Protein AF-0000000080183153 (afdb_homodimer)

Radius of gyration: 17.2 Å; Cα contacts (8 Å, |Δi|>4): 509; chains: 2; bounding box: 41×46×38 Å

Nearest PDB structures (foldseek):
  1zvp-assembly1_A  TM=8.721E-01  e=2.279E-10  Vibrio cholerae
  1zvp-assembly2_B  TM=8.625E-01  e=3.615E-10  Vibrio cholerae
  1zvp-assembly1_D  TM=8.410E-01  e=3.221E-10  Vibrio cholerae
  1zvp-assembly2_C  TM=8.467E-01  e=1.214E-09  Vibrio cholerae
  1zhv-assembly1_A  TM=7.997E-01  e=2.483E-04  Agrobacterium fabrum str. C58

Secondary structure (DSSP, 8-state):
--HHHHHHHHHT---EE-SS-EEEEE--S----SEEEE-SS-EEEEEEHHHHHHHT---S-EEEEEEE---S----TTHHHHHHHHHHTTT---EEEE-SS-EEEEEEGGGHHHHHHHHTT---/--HHHHHHHHHT---EE-SS-EEEEE--S----SEEEE-SS-EEEEEEHHHHHHHT---S-EEEEEEE---S----TTHHHHHHHHHHTTT---EEEE-SS-EEEEEEGGGHHHHHHHHTT---

pLDDT: mean 84.93, std 15.45, range [37.25, 98.38]

Solvent-accessible surface area (backbone atoms only — not comparable to full-atom values): 13436 Å² total; per-residue (Å²): 133,53,71,68,56,45,36,59,63,27,58,36,25,65,70,42,70,53,95,59,53,28,27,56,30,74,52,87,69,90,61,85,49,49,28,37,34,58,52,95,89,48,33,25,33,33,21,46,42,69,56,32,60,75,70,68,53,72,67,86,55,57,20,24,43,30,42,29,40,71,74,52,91,58,73,69,74,46,49,65,21,46,52,36,42,51,34,38,77,69,72,41,65,72,40,43,39,54,48,84,83,36,41,32,35,36,28,48,45,92,44,42,67,60,50,47,36,40,46,57,46,54,64,121,131,53,70,68,56,44,37,61,63,28,58,37,25,66,69,41,72,53,94,58,53,27,28,57,29,77,50,87,68,91,62,85,50,49,27,36,35,57,51,96,89,48,33,23,32,34,22,44,43,69,57,34,60,74,70,68,51,73,67,86,58,58,20,25,44,30,41,30,42,72,74,52,89,57,76,67,73,46,49,64,20,45,52,35,44,53,35,38,78,69,72,42,64,71,40,43,40,56,48,82,82,36,41,32,36,37,28,47,45,93,44,41,67,59,50,47,37,40,46,57,46,54,64,122

Foldseek 3Di:
DDLVVLLVLLQQFPKDWDPAKKFKFFDPDDFDAPDWDDDPVTIIGIHTPVRCVVVVTDGDAIWIKIWTARRDPPDPPCSVVSLCVLCVVVPWDWDWDDDPGTIIIITGPVCVVVSCCSSNSNPD/DDPVVLLVLLQQFPKDWDPFKKFKFFDPDDFDAPDWDDDPVTIIGIHTPVRCVVVVTDGDAIWIKIWTARRDPPDPPCSVVSLCVLCVVVPWDWDWDDDPGTIIIITGPVCVVVSCCSSNSNPD

Sequence (248 aa):
MSERDLGRLLAGLAPVVRPVPYVVVETDLDVPAAAVIVEDEATTRIVEQTVADAKGLPYGFVAAWITCTIESDLEAVGMTAAISRALADLDISCNVLAGSRHDHLLVPWHRRDDAVAALSGLAHMSERDLGRLLAGLAPVVRPVPYVVVETDLDVPAAAVIVEDEATTRIVEQTVADAKGLPYGFVAAWITCTIESDLEAVGMTAAISRALADLDISCNVLAGSRHDHLLVPWHRRDDAVAALSGLAH

Organism: NCBI:txid722731

Structure (mmCIF, N/CA/C/O backbone):
data_AF-0000000080183153-model_v1
#
loop_
_entity.id
_entity.type
_entity.pdbx_description
1 polymer Transporter
#
loop_
_atom_site.group_PDB
_atom_site.id
_atom_site.type_symbol
_atom_site.label_atom_id
_atom_site.label_alt_id
_atom_site.label_comp_id
_atom_site.label_asym_id
_atom_site.label_entity_id
_atom_site.label_seq_id
_atom_site.pdbx_PDB_ins_code
_atom_site.Cartn_x
_atom_site.Cartn_y
_atom_site.Cartn_z
_atom_site.occupancy
_atom_site.B_iso_or_equiv
_atom_site.auth_seq_id
_atom_site.auth_comp_id
_atom_site.auth_asym_id
_atom_site.auth_atom_id
_atom_site.pdbx_PDB_model_num
ATOM 1 N N . MET A 1 1 ? -3.174 18.547 13.188 1 48.62 1 MET A N 1
ATOM 2 C CA . MET A 1 1 ? -2.58 17.516 14.047 1 48.62 1 MET A CA 1
ATOM 3 C C . MET A 1 1 ? -1.193 17.953 14.516 1 48.62 1 MET A C 1
ATOM 5 O O . MET A 1 1 ? -0.383 18.422 13.727 1 48.62 1 MET A O 1
ATOM 9 N N . SER A 1 2 ? -1.068 18.031 15.773 1 53.88 2 SER A N 1
ATOM 10 C CA . SER A 1 2 ? 0.194 18.469 16.359 1 53.88 2 SER A CA 1
ATOM 11 C C . SER A 1 2 ? 1.277 17.406 16.188 1 53.88 2 SER A C 1
ATOM 13 O O . SER A 1 2 ? 0.974 16.234 15.984 1 53.88 2 SER A O 1
ATOM 15 N N . GLU A 1 3 ? 2.482 17.797 16.125 1 56.09 3 GLU A N 1
ATOM 16 C CA . GLU A 1 3 ? 3.637 16.906 16.094 1 56.09 3 GLU A CA 1
ATOM 17 C C . GLU A 1 3 ? 3.547 15.844 17.188 1 56.09 3 GLU A C 1
ATOM 19 O O . GLU A 1 3 ? 3.949 14.695 16.969 1 56.09 3 GLU A O 1
ATOM 24 N N . ARG A 1 4 ? 3.143 16.312 18.328 1 57.59 4 ARG A N 1
ATOM 25 C CA . ARG A 1 4 ? 3.014 15.406 19.469 1 57.59 4 ARG A CA 1
ATOM 26 C C . ARG A 1 4 ? 1.996 14.305 19.172 1 57.59 4 ARG A C 1
ATOM 28 O O . ARG A 1 4 ? 2.191 13.156 19.562 1 57.59 4 ARG A O 1
ATOM 35 N N . ASP A 1 5 ? 0.911 14.727 18.438 1 64.06 5 ASP A N 1
ATOM 36 C CA . ASP A 1 5 ? -0.126 13.758 18.109 1 64.06 5 ASP A CA 1
ATOM 37 C C . ASP A 1 5 ? 0.397 12.711 17.125 1 64.06 5 ASP A C 1
ATOM 39 O O . ASP A 1 5 ? 0.109 11.516 17.266 1 64.06 5 ASP A O 1
ATOM 43 N N . LEU A 1 6 ? 1.264 13.141 16.297 1 63.78 6 LEU A N 1
ATOM 44 C CA . LEU A 1 6 ? 1.886 12.227 15.344 1 63.78 6 LEU A CA 1
ATOM 45 C C . LEU A 1 6 ? 2.791 11.234 16.062 1 63.78 6 LEU A C 1
ATOM 47 O O . LEU A 1 6 ? 2.768 10.039 15.758 1 63.78 6 LEU A O 1
ATOM 51 N N . GLY A 1 7 ? 3.535 11.766 17.016 1 63.81 7 GLY A N 1
ATOM 52 C CA . GLY A 1 7 ? 4.441 10.922 17.766 1 63.81 7 GLY A CA 1
ATOM 53 C C . GLY A 1 7 ? 3.734 9.797 18.5 1 63.81 7 GLY A C 1
ATOM 54 O O . GLY A 1 7 ? 4.211 8.664 18.516 1 63.81 7 GLY A O 1
ATOM 55 N N . ARG A 1 8 ? 2.654 10.164 19.047 1 67.19 8 ARG A N 1
ATOM 56 C CA . ARG A 1 8 ? 1.896 9.164 19.781 1 67.19 8 ARG A CA 1
ATOM 57 C C . ARG A 1 8 ? 1.375 8.07 18.859 1 67.19 8 ARG A C 1
ATOM 59 O O . ARG A 1 8 ? 1.402 6.891 19.203 1 67.19 8 ARG A O 1
ATOM 66 N N . LEU A 1 9 ? 0.952 8.469 17.656 1 67.62 9 LEU A N 1
ATOM 67 C CA . LEU A 1 9 ? 0.431 7.512 16.672 1 67.62 9 LEU A CA 1
ATOM 68 C C . LEU A 1 9 ? 1.537 6.586 16.188 1 67.62 9 LEU A C 1
ATOM 70 O O . LEU A 1 9 ? 1.327 5.379 16.047 1 67.62 9 LEU A O 1
ATOM 74 N N . LEU A 1 10 ? 2.713 7.145 16.219 1 72.94 10 LEU A N 1
ATOM 75 C CA . LEU A 1 10 ? 3.824 6.398 15.633 1 72.94 10 LEU A CA 1
ATOM 76 C C . LEU A 1 10 ? 4.43 5.441 16.656 1 72.94 10 LEU A C 1
ATOM 78 O O . LEU A 1 10 ? 5.02 4.426 16.281 1 72.94 10 LEU A O 1
ATOM 82 N N . ALA A 1 11 ? 4.348 5.828 17.906 1 69.06 11 ALA A N 1
ATOM 83 C CA . ALA A 1 11 ? 4.961 5.027 18.969 1 69.06 11 ALA A CA 1
ATOM 84 C C . ALA A 1 11 ? 4.406 3.605 18.969 1 69.06 11 ALA A C 1
AT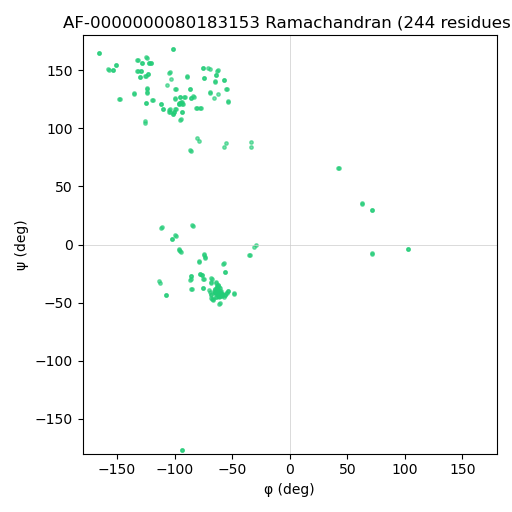OM 86 O O . ALA A 1 11 ? 5.07 2.676 19.438 1 69.06 11 ALA A O 1
ATOM 87 N N . GLY A 1 12 ? 3.373 3.414 18.359 1 72.19 12 GLY A N 1
ATOM 88 C CA . GLY A 1 12 ? 2.764 2.094 18.359 1 72.19 12 GLY A CA 1
ATOM 89 C C . GLY A 1 12 ? 3.08 1.282 17.125 1 72.19 12 GLY A C 1
ATOM 90 O O . GLY A 1 12 ? 2.701 0.113 17.031 1 72.19 12 GLY A O 1
ATOM 91 N N . LEU A 1 13 ? 3.941 1.74 16.281 1 78.38 13 LEU A N 1
ATOM 92 C CA . LEU A 1 13 ? 4.117 1.089 14.984 1 78.38 13 LEU A CA 1
ATOM 93 C C . LEU A 1 13 ? 5.105 -0.068 15.086 1 78.38 13 LEU A C 1
ATOM 95 O O . LEU A 1 13 ? 5.031 -1.023 14.312 1 78.38 13 LEU A O 1
ATOM 99 N N . ALA A 1 14 ? 6.059 -0.051 16.016 1 83.38 14 ALA A N 1
ATOM 100 C CA . ALA A 1 14 ? 7.066 -1.098 16.172 1 83.38 14 ALA A CA 1
ATOM 101 C C . ALA A 1 14 ? 7.609 -1.546 14.82 1 83.38 14 ALA A C 1
ATOM 103 O O . ALA A 1 14 ? 7.496 -2.719 14.461 1 83.38 14 ALA A O 1
ATOM 104 N N . PRO A 1 15 ? 8.297 -0.674 14.117 1 91.12 15 PRO A N 1
ATOM 105 C CA . PRO A 1 15 ? 8.766 -1.029 12.773 1 91.12 15 PRO A CA 1
ATOM 106 C C . PRO A 1 15 ? 9.859 -2.092 12.797 1 91.12 15 PRO A C 1
ATOM 108 O O . PRO A 1 15 ? 10.789 -2.008 13.602 1 91.12 15 PRO A O 1
ATOM 111 N N . VAL A 1 16 ? 9.695 -3.113 11.977 1 92.56 16 VAL A N 1
ATOM 112 C CA . VAL A 1 16 ? 10.672 -4.18 11.805 1 92.56 16 VAL A CA 1
ATOM 113 C C . VAL A 1 16 ? 11.133 -4.223 10.352 1 92.56 16 VAL A C 1
ATOM 115 O O . VAL A 1 16 ? 10.32 -4.348 9.438 1 92.56 16 VAL A O 1
ATOM 118 N N . VAL A 1 17 ? 12.445 -4.129 10.188 1 95.88 17 VAL A N 1
ATOM 119 C CA . VAL A 1 17 ? 13.008 -4.164 8.844 1 95.88 17 VAL A CA 1
ATOM 120 C C . VAL A 1 17 ? 13.367 -5.602 8.477 1 95.88 17 VAL A C 1
ATOM 122 O O . VAL A 1 17 ? 14.055 -6.293 9.227 1 95.88 17 VAL A O 1
ATOM 125 N N . ARG A 1 18 ? 12.859 -6.055 7.316 1 96.38 18 ARG A N 1
ATOM 126 C CA . ARG A 1 18 ? 13.312 -7.348 6.812 1 96.38 18 ARG A CA 1
ATOM 127 C C . ARG A 1 18 ? 14.805 -7.324 6.508 1 96.38 18 ARG A C 1
ATOM 129 O O . ARG A 1 18 ? 15.344 -6.309 6.062 1 96.38 18 ARG A O 1
ATOM 136 N N . PRO A 1 19 ? 15.445 -8.438 6.652 1 96.25 19 PRO A N 1
ATOM 137 C CA . PRO A 1 19 ? 16.906 -8.461 6.684 1 96.25 19 PRO A CA 1
ATOM 138 C C . PRO A 1 19 ? 17.531 -8.359 5.289 1 96.25 19 PRO A C 1
ATOM 140 O O . PRO A 1 19 ? 18.75 -8.156 5.164 1 96.25 19 PRO A O 1
ATOM 143 N N . VAL A 1 20 ? 16.781 -8.547 4.219 1 97.44 20 VAL A N 1
ATOM 144 C CA . VAL A 1 20 ? 17.359 -8.5 2.881 1 97.44 20 VAL A CA 1
ATOM 145 C C . VAL A 1 20 ? 16.656 -7.434 2.049 1 97.44 20 VAL A C 1
ATOM 147 O O . VAL A 1 20 ? 15.5 -7.082 2.324 1 97.44 20 VAL A O 1
ATOM 150 N N . PRO A 1 21 ? 17.359 -6.922 1.004 1 98.31 21 PRO A N 1
ATOM 151 C CA . PRO A 1 21 ? 16.734 -5.93 0.124 1 98.31 21 PRO A CA 1
ATOM 152 C C . PRO A 1 21 ? 15.719 -6.547 -0.835 1 98.31 21 PRO A C 1
ATOM 154 O O . PRO A 1 21 ? 15.859 -7.711 -1.216 1 98.31 21 PRO A O 1
ATOM 157 N N . TYR A 1 22 ? 14.75 -5.754 -1.207 1 98.31 22 TYR A N 1
ATOM 158 C CA . TYR A 1 22 ? 13.719 -6.102 -2.178 1 98.31 22 TYR A CA 1
ATOM 159 C C . TYR A 1 22 ? 13.742 -5.145 -3.365 1 98.31 22 TYR A C 1
ATOM 161 O O . TYR A 1 22 ? 14.273 -4.039 -3.268 1 98.31 22 TYR A O 1
ATOM 169 N N . VAL A 1 23 ? 13.234 -5.594 -4.484 1 97.88 23 VAL A N 1
ATOM 170 C CA . VAL A 1 23 ? 13.141 -4.75 -5.672 1 97.88 23 VAL A CA 1
ATOM 171 C C . VAL A 1 23 ? 11.742 -4.871 -6.273 1 97.88 23 VAL A C 1
ATOM 173 O O . VAL A 1 23 ? 11.07 -5.891 -6.102 1 97.88 23 VAL A O 1
ATOM 176 N N . VAL A 1 24 ? 11.344 -3.723 -6.898 1 96.62 24 VAL A N 1
ATOM 177 C CA . VAL A 1 24 ? 10.062 -3.686 -7.605 1 96.62 24 VAL A CA 1
ATOM 178 C C . VAL A 1 24 ? 10.289 -3.961 -9.094 1 96.62 24 VAL A C 1
ATOM 180 O O . VAL A 1 24 ? 11.023 -3.232 -9.758 1 96.62 24 VAL A O 1
ATOM 183 N N . VAL A 1 25 ? 9.648 -5.004 -9.586 1 96.69 25 VAL A N 1
ATOM 184 C CA . VAL A 1 25 ? 9.836 -5.379 -10.984 1 96.69 25 VAL A CA 1
ATOM 185 C C . VAL A 1 25 ? 8.477 -5.539 -11.664 1 96.69 25 VAL A C 1
ATOM 187 O O . VAL A 1 25 ? 7.473 -5.816 -11 1 96.69 25 VAL A O 1
ATOM 190 N N . GLU A 1 26 ? 8.492 -5.25 -12.922 1 95.81 26 GLU A N 1
ATOM 191 C CA . GLU A 1 26 ? 7.348 -5.582 -13.773 1 95.81 26 GLU A CA 1
ATOM 192 C C . GLU A 1 26 ? 7.621 -6.832 -14.602 1 95.81 26 GLU A C 1
ATOM 194 O O . GLU A 1 26 ? 8.516 -6.84 -15.445 1 95.81 26 GLU A O 1
ATOM 199 N N . THR A 1 27 ? 6.902 -7.887 -14.289 1 95.88 27 THR A N 1
ATOM 200 C CA . THR A 1 27 ? 7.129 -9.141 -15.008 1 95.88 27 THR A CA 1
ATOM 201 C C . THR A 1 27 ? 5.902 -10.039 -14.914 1 95.88 27 THR A C 1
ATOM 203 O O . THR A 1 27 ? 5.207 -10.055 -13.898 1 95.88 27 THR A O 1
ATOM 206 N N . ASP A 1 28 ? 5.734 -10.82 -15.906 1 93.31 28 ASP A N 1
ATOM 207 C CA . ASP A 1 28 ? 4.664 -11.82 -15.906 1 93.31 28 ASP A CA 1
ATOM 208 C C . ASP A 1 28 ? 5.176 -13.172 -15.43 1 93.31 28 ASP A C 1
ATOM 210 O O . ASP A 1 28 ? 4.395 -14.109 -15.258 1 93.31 28 ASP A O 1
ATOM 214 N N . LEU A 1 29 ? 6.453 -13.211 -15.227 1 93.75 29 LEU A N 1
ATOM 215 C CA . LEU A 1 29 ? 7.008 -14.453 -14.703 1 93.75 29 LEU A CA 1
ATOM 216 C C . LEU A 1 29 ? 6.492 -14.727 -13.297 1 93.75 29 LEU A C 1
ATOM 218 O O . LEU A 1 29 ? 6.359 -13.797 -12.492 1 93.75 29 LEU A O 1
ATOM 222 N N . ASP A 1 30 ? 6.23 -15.953 -13.117 1 92 30 ASP A N 1
ATOM 223 C CA . ASP A 1 30 ? 5.773 -16.344 -11.789 1 92 30 ASP A CA 1
ATOM 224 C C . ASP A 1 30 ? 6.953 -16.625 -10.859 1 92 30 ASP A C 1
ATOM 226 O O . ASP A 1 30 ? 7.34 -17.781 -10.664 1 92 30 ASP A O 1
ATOM 230 N N . VAL A 1 31 ? 7.527 -15.672 -10.32 1 95.25 31 VAL A N 1
ATOM 231 C CA . VAL A 1 31 ? 8.648 -15.781 -9.391 1 95.25 31 VAL A CA 1
ATOM 232 C C . VAL A 1 31 ? 8.156 -15.539 -7.965 1 95.25 31 VAL A C 1
ATOM 234 O O . VAL A 1 31 ? 7.168 -14.836 -7.75 1 95.25 31 VAL A O 1
ATOM 237 N N . PRO A 1 32 ? 8.836 -16.234 -7.004 1 95.56 32 PRO A N 1
ATOM 238 C CA . PRO A 1 32 ? 8.453 -15.938 -5.621 1 95.56 32 PRO A CA 1
ATOM 239 C C . PRO A 1 32 ? 8.523 -14.445 -5.305 1 95.56 32 PRO A C 1
ATOM 241 O O . PRO A 1 32 ? 9.547 -13.805 -5.562 1 95.56 32 PRO A O 1
ATOM 244 N N . ALA A 1 33 ? 7.438 -13.922 -4.875 1 97.25 33 ALA A N 1
ATOM 245 C CA . ALA A 1 33 ? 7.328 -12.492 -4.609 1 97.25 33 ALA A CA 1
ATOM 246 C C . ALA A 1 33 ? 6.738 -12.234 -3.225 1 97.25 33 ALA A C 1
ATOM 248 O O . ALA A 1 33 ? 5.887 -12.992 -2.756 1 97.25 33 ALA A O 1
ATOM 249 N N . ALA A 1 34 ? 7.223 -11.188 -2.592 1 97.56 34 ALA A N 1
ATOM 250 C CA . ALA A 1 34 ? 6.676 -10.766 -1.304 1 97.56 34 ALA A CA 1
ATOM 251 C C . ALA A 1 34 ? 5.34 -10.055 -1.481 1 97.56 34 ALA A C 1
ATOM 253 O O . ALA A 1 34 ? 4.516 -10.031 -0.563 1 97.56 34 ALA A O 1
ATOM 254 N N . ALA A 1 35 ? 5.156 -9.484 -2.619 1 97.88 35 ALA A N 1
ATOM 255 C CA . ALA A 1 35 ? 3.891 -8.836 -2.969 1 97.88 35 ALA A CA 1
ATOM 256 C C . ALA A 1 35 ? 3.682 -8.82 -4.48 1 97.88 35 ALA A C 1
ATOM 258 O O . ALA A 1 35 ? 4.648 -8.797 -5.246 1 97.88 35 ALA A O 1
ATOM 259 N N . VAL A 1 36 ? 2.457 -8.852 -4.891 1 97.56 36 VAL A N 1
ATOM 260 C CA . VAL A 1 36 ? 2.051 -8.773 -6.289 1 97.56 36 VAL A CA 1
ATOM 261 C C . VAL A 1 36 ? 0.872 -7.812 -6.434 1 97.56 36 VAL A C 1
ATOM 263 O O . VAL A 1 36 ? -0.094 -7.887 -5.672 1 97.56 36 VAL A O 1
ATOM 266 N N . ILE A 1 37 ? 0.971 -6.926 -7.312 1 96.94 37 ILE A N 1
ATOM 267 C CA . ILE A 1 37 ? -0.126 -6.039 -7.68 1 96.94 37 ILE A CA 1
ATOM 268 C C . ILE A 1 37 ? -0.388 -6.133 -9.18 1 96.94 37 ILE A C 1
ATOM 270 O O . ILE A 1 37 ? 0.503 -5.867 -9.992 1 96.94 37 ILE A O 1
ATOM 274 N N . VAL A 1 38 ? -1.588 -6.488 -9.508 1 96.19 38 VAL A N 1
ATOM 275 C CA . VAL A 1 38 ? -1.953 -6.637 -10.914 1 96.19 38 VAL A CA 1
ATOM 276 C C . VAL A 1 38 ? -2.588 -5.348 -11.422 1 96.19 38 VAL A C 1
ATOM 278 O O . VAL A 1 38 ? -3.703 -4.996 -11.031 1 96.19 38 VAL A O 1
ATOM 281 N N . GLU A 1 39 ? -1.874 -4.633 -12.234 1 93.25 39 GLU A N 1
ATOM 282 C CA . GLU A 1 39 ? -2.363 -3.414 -12.867 1 93.25 39 GLU A CA 1
ATOM 283 C C . GLU A 1 39 ? -2.773 -3.676 -14.312 1 93.25 39 GLU A C 1
ATOM 285 O O . GLU A 1 39 ? -2.535 -4.766 -14.844 1 93.25 39 GLU A O 1
ATOM 290 N N . ASP A 1 40 ? -3.445 -2.721 -14.883 1 88.62 40 ASP A N 1
ATOM 291 C CA . ASP A 1 40 ? -3.889 -2.877 -16.266 1 88.62 40 ASP A CA 1
ATOM 292 C C . ASP A 1 40 ? -2.699 -2.988 -17.219 1 88.62 40 ASP A C 1
ATOM 294 O O . ASP A 1 40 ? -2.738 -3.758 -18.188 1 88.62 40 ASP A O 1
ATOM 298 N N . GLU A 1 41 ? -1.633 -2.279 -16.938 1 90.38 41 GLU A N 1
ATOM 299 C CA . GLU A 1 41 ? -0.483 -2.162 -17.828 1 90.38 41 GLU A CA 1
ATOM 300 C C . GLU A 1 41 ? 0.487 -3.324 -17.641 1 90.38 41 GLU A C 1
ATOM 302 O O . GLU A 1 41 ? 1.108 -3.787 -18.594 1 90.38 41 GLU A O 1
ATOM 307 N N . ALA A 1 42 ? 0.66 -3.74 -16.469 1 92.56 42 ALA A N 1
ATOM 308 C CA . ALA A 1 42 ? 1.636 -4.773 -16.141 1 92.56 42 ALA A CA 1
ATOM 309 C C . ALA A 1 42 ? 1.399 -5.324 -14.727 1 92.56 42 ALA A C 1
ATOM 311 O O . ALA A 1 42 ? 0.611 -4.77 -13.961 1 92.56 42 ALA A O 1
ATOM 312 N N . THR A 1 43 ? 2.025 -6.465 -14.477 1 95.69 43 THR A N 1
ATOM 313 C CA . THR A 1 43 ? 2.012 -7.016 -13.125 1 95.69 43 THR A CA 1
ATOM 314 C C . THR A 1 43 ? 3.238 -6.559 -12.336 1 95.69 43 THR A C 1
ATOM 316 O O . THR A 1 43 ? 4.375 -6.77 -12.773 1 95.69 43 THR A O 1
ATOM 319 N N . THR A 1 44 ? 2.969 -5.895 -11.242 1 95.69 44 THR A N 1
ATOM 320 C CA . THR A 1 44 ? 4.023 -5.477 -10.328 1 95.69 44 THR A CA 1
ATOM 321 C C . THR A 1 44 ? 4.355 -6.59 -9.344 1 95.69 44 THR A C 1
ATOM 323 O O . THR A 1 44 ? 3.459 -7.137 -8.688 1 95.69 44 THR A O 1
ATOM 326 N N . ARG A 1 45 ? 5.613 -6.918 -9.297 1 97.19 45 ARG A N 1
ATOM 327 C CA . ARG A 1 45 ? 6.078 -7.879 -8.305 1 97.19 45 ARG A CA 1
ATOM 328 C C . ARG A 1 45 ? 7.199 -7.293 -7.453 1 97.19 45 ARG A C 1
ATOM 330 O O . ARG A 1 45 ? 8.109 -6.645 -7.98 1 97.19 45 ARG A O 1
ATOM 337 N N . ILE A 1 46 ? 7.055 -7.422 -6.148 1 97.81 46 ILE A N 1
ATOM 338 C CA . ILE A 1 46 ? 8.125 -7.078 -5.219 1 97.81 46 ILE A CA 1
ATOM 339 C C . ILE A 1 46 ? 8.844 -8.344 -4.77 1 97.81 46 ILE A C 1
ATOM 341 O O . ILE A 1 46 ? 8.25 -9.203 -4.109 1 97.81 46 ILE A O 1
ATOM 345 N N . VAL A 1 47 ? 10.102 -8.422 -5.172 1 98.19 47 VAL A N 1
ATOM 346 C CA . VAL A 1 47 ? 10.852 -9.656 -4.969 1 98.19 47 VAL A CA 1
ATOM 347 C C . VAL A 1 47 ? 12.18 -9.344 -4.281 1 98.19 47 VAL A C 1
ATOM 349 O O . VAL A 1 47 ? 12.656 -8.203 -4.32 1 98.19 47 VAL A O 1
ATOM 352 N N . GLU A 1 48 ? 12.711 -10.438 -3.59 1 98.25 48 GLU A N 1
ATOM 353 C CA . GLU A 1 48 ? 14.07 -10.266 -3.088 1 98.25 48 GLU A CA 1
ATOM 354 C C . GLU A 1 48 ? 15.031 -9.922 -4.219 1 98.25 48 GLU A C 1
ATOM 356 O O . GLU A 1 48 ? 14.93 -10.461 -5.32 1 98.25 48 GLU A O 1
ATOM 361 N N . GLN A 1 49 ? 15.953 -9.047 -3.908 1 98.31 49 GLN A N 1
ATOM 362 C CA . GLN A 1 49 ? 16.922 -8.633 -4.914 1 98.31 49 GLN A CA 1
ATOM 363 C C . GLN A 1 49 ? 17.625 -9.836 -5.531 1 98.31 49 GLN A C 1
ATOM 365 O O . GLN A 1 49 ? 17.859 -9.875 -6.742 1 98.31 49 GLN A O 1
ATOM 370 N N . THR A 1 50 ? 17.969 -10.836 -4.719 1 98 50 THR A N 1
ATOM 371 C CA . THR A 1 50 ? 18.672 -12.016 -5.191 1 98 50 THR A CA 1
ATOM 372 C C . THR A 1 50 ? 17.844 -12.789 -6.207 1 98 50 THR A C 1
ATOM 374 O O . THR A 1 50 ? 18.375 -13.383 -7.145 1 98 50 THR A O 1
ATOM 377 N N . VAL A 1 51 ? 16.562 -12.805 -6.043 1 97.44 51 VAL A N 1
ATOM 378 C CA . VAL A 1 51 ? 15.656 -13.484 -6.969 1 97.44 51 VAL A CA 1
ATOM 379 C C . VAL A 1 51 ? 15.648 -12.75 -8.312 1 97.44 51 VAL A C 1
ATOM 381 O O . VAL A 1 51 ? 15.75 -13.375 -9.367 1 97.44 51 VAL A O 1
ATOM 384 N N . ALA A 1 52 ? 15.531 -11.406 -8.281 1 97.75 52 ALA A N 1
ATOM 385 C CA . ALA A 1 52 ? 15.555 -10.617 -9.508 1 97.75 52 ALA A CA 1
ATOM 386 C C . ALA A 1 52 ? 16.859 -10.828 -10.266 1 97.75 52 ALA A C 1
ATOM 388 O O . ALA A 1 52 ? 16.859 -11 -11.484 1 97.75 52 ALA A O 1
ATOM 389 N N . ASP A 1 53 ? 17.938 -10.82 -9.531 1 97.69 53 ASP A N 1
ATOM 390 C CA . ASP A 1 53 ? 19.25 -11.023 -10.133 1 97.69 53 ASP A CA 1
ATOM 391 C C . ASP A 1 53 ? 19.344 -12.398 -10.797 1 97.69 53 ASP A C 1
ATOM 393 O O . ASP A 1 53 ? 19.828 -12.516 -11.922 1 97.69 53 ASP A O 1
ATOM 397 N N . ALA A 1 54 ? 18.891 -13.383 -10.125 1 97.44 54 ALA A N 1
ATOM 398 C CA . ALA A 1 54 ? 18.969 -14.75 -10.625 1 97.44 54 ALA A CA 1
ATOM 399 C C . ALA A 1 54 ? 18.141 -14.922 -11.891 1 97.44 54 ALA A C 1
ATOM 401 O O . ALA A 1 54 ? 18.5 -15.703 -12.773 1 97.44 54 ALA A O 1
ATOM 402 N N . LYS A 1 55 ? 17.031 -14.195 -12 1 96.81 55 LYS A N 1
ATOM 403 C CA . LYS A 1 55 ? 16.125 -14.344 -13.125 1 96.81 55 LYS A CA 1
ATOM 404 C C . LYS A 1 55 ? 16.406 -13.305 -14.211 1 96.81 55 LYS A C 1
ATOM 406 O O . LYS A 1 55 ? 15.766 -13.297 -15.258 1 96.81 55 LYS A O 1
ATOM 411 N N . GLY A 1 56 ? 17.297 -12.43 -13.977 1 96.88 56 GLY A N 1
ATOM 412 C CA . GLY A 1 56 ? 17.672 -11.406 -14.938 1 96.88 56 GLY A CA 1
ATOM 413 C C . GLY A 1 56 ? 16.609 -10.336 -15.117 1 96.88 56 GLY A C 1
ATOM 414 O O . GLY A 1 56 ? 16.406 -9.844 -16.219 1 96.88 56 GLY A O 1
ATOM 415 N N . LEU A 1 57 ? 15.867 -10.094 -14.094 1 96.56 57 LEU A N 1
ATOM 416 C CA . LEU A 1 57 ? 14.812 -9.078 -14.156 1 96.56 57 LEU A CA 1
ATOM 417 C C . LEU A 1 57 ? 15.383 -7.691 -13.891 1 96.56 57 LEU A C 1
ATOM 419 O O . LEU A 1 57 ? 16.031 -7.469 -12.859 1 96.56 57 LEU A O 1
ATOM 423 N N . PRO A 1 58 ? 15.117 -6.789 -14.758 1 95.69 58 PRO A N 1
ATOM 424 C CA . PRO A 1 58 ? 15.625 -5.434 -14.531 1 95.69 58 PRO A CA 1
ATOM 425 C C . PRO A 1 58 ? 14.859 -4.688 -13.445 1 95.69 58 PRO A C 1
ATOM 427 O O . PRO A 1 58 ? 13.641 -4.863 -13.312 1 95.69 58 PRO A O 1
ATOM 430 N N . TYR A 1 59 ? 15.578 -3.898 -12.664 1 94.69 59 TYR A N 1
ATOM 431 C CA . TYR A 1 59 ? 14.992 -3.045 -11.641 1 94.69 59 TYR A CA 1
ATOM 432 C C . TYR A 1 59 ? 15.844 -1.806 -11.406 1 94.69 59 TYR A C 1
ATOM 434 O O . TYR A 1 59 ? 17.031 -1.797 -11.727 1 94.69 59 TYR A O 1
ATOM 442 N N . GLY A 1 60 ? 15.211 -0.741 -10.922 1 86.81 60 GLY A N 1
ATOM 443 C CA . GLY 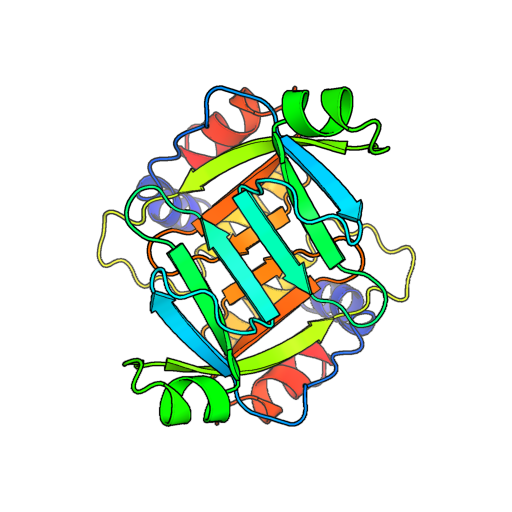A 1 60 ? 15.938 0.486 -10.641 1 86.81 60 GLY A CA 1
ATOM 444 C C . GLY A 1 60 ? 15.992 0.822 -9.164 1 86.81 60 GLY A C 1
ATOM 445 O O . GLY A 1 60 ? 16.938 1.474 -8.703 1 86.81 60 GLY A O 1
ATOM 446 N N . PHE A 1 61 ? 15.016 0.463 -8.531 1 87.75 61 PHE A N 1
ATOM 447 C CA . PHE A 1 61 ? 14.844 0.885 -7.145 1 87.75 61 PHE A CA 1
ATOM 448 C C . PHE A 1 61 ? 15.016 -0.292 -6.191 1 87.75 61 PHE A C 1
ATOM 450 O O . PHE A 1 61 ? 14.336 -1.31 -6.32 1 87.75 61 PHE A O 1
ATOM 457 N N . VAL A 1 62 ? 16.109 -0.226 -5.273 1 96.69 62 VAL A N 1
ATOM 458 C CA . VAL A 1 62 ? 16.328 -1.229 -4.238 1 96.69 62 VAL A CA 1
ATOM 459 C C . VAL A 1 62 ? 15.711 -0.757 -2.922 1 96.69 62 VAL A C 1
ATOM 461 O O . VAL A 1 62 ? 16.047 0.317 -2.42 1 96.69 62 VAL A O 1
ATOM 464 N N . ALA A 1 63 ? 14.883 -1.593 -2.338 1 97.44 63 ALA A N 1
ATOM 465 C CA . ALA A 1 63 ? 14.055 -1.132 -1.227 1 97.44 63 ALA A CA 1
ATOM 466 C C . ALA A 1 63 ? 14.289 -1.982 0.02 1 97.44 63 ALA A C 1
ATOM 468 O O . ALA A 1 63 ? 14.602 -3.17 -0.081 1 97.44 63 ALA A O 1
ATOM 469 N N . ALA A 1 64 ? 14.18 -1.328 1.189 1 97.62 64 ALA A N 1
ATOM 470 C CA . ALA A 1 64 ? 13.961 -2.021 2.457 1 97.62 64 ALA A CA 1
ATOM 471 C C . ALA A 1 64 ? 12.477 -2.252 2.709 1 97.62 64 ALA A C 1
ATOM 473 O O . ALA A 1 64 ? 11.656 -1.365 2.465 1 97.62 64 ALA A O 1
ATOM 474 N N . TRP A 1 65 ? 12.211 -3.463 3.107 1 97.19 65 TRP A N 1
ATOM 475 C CA . TRP A 1 65 ? 10.852 -3.811 3.508 1 97.19 65 TRP A CA 1
ATOM 476 C C . TRP A 1 65 ? 10.672 -3.656 5.016 1 97.19 65 TRP A C 1
ATOM 478 O O . TRP A 1 65 ? 11.281 -4.395 5.797 1 97.19 65 TRP A O 1
ATOM 488 N N . ILE A 1 66 ? 9.812 -2.68 5.43 1 95.06 66 ILE A N 1
ATOM 489 C CA . ILE A 1 66 ? 9.555 -2.416 6.84 1 95.06 66 ILE A CA 1
ATOM 490 C C . ILE A 1 66 ? 8.125 -2.814 7.191 1 95.06 66 ILE A C 1
ATOM 492 O O . ILE A 1 66 ? 7.172 -2.322 6.586 1 95.06 66 ILE A O 1
ATOM 496 N N . THR A 1 67 ? 7.957 -3.715 8.109 1 93.56 67 THR A N 1
ATOM 497 C CA . THR A 1 67 ? 6.645 -4.121 8.602 1 93.56 67 THR A CA 1
ATOM 498 C C . THR A 1 67 ? 6.262 -3.332 9.844 1 93.56 67 THR A C 1
ATOM 500 O O . THR A 1 67 ? 7.035 -3.262 10.805 1 93.56 67 THR A O 1
ATOM 503 N N . CYS A 1 68 ? 5.094 -2.633 9.773 1 88.38 68 CYS A N 1
ATOM 504 C CA . CYS A 1 68 ? 4.594 -1.868 10.906 1 88.38 68 CYS A CA 1
ATOM 505 C C . CYS A 1 68 ? 3.438 -2.59 11.586 1 88.38 68 CYS A C 1
ATOM 507 O O . CYS A 1 68 ? 2.434 -2.904 10.945 1 88.38 68 CYS A O 1
ATOM 509 N N . THR A 1 69 ? 3.633 -3.023 12.82 1 77.25 69 THR A N 1
ATOM 510 C CA . THR A 1 69 ? 2.582 -3.662 13.602 1 77.25 69 THR A CA 1
ATOM 511 C C . THR A 1 69 ? 1.902 -2.648 14.523 1 77.25 69 THR A C 1
ATOM 513 O O . THR A 1 69 ? 2.551 -1.733 15.031 1 77.25 69 THR A O 1
ATOM 516 N N . ILE A 1 70 ? 0.531 -2.562 14.281 1 63.66 70 ILE A N 1
ATOM 517 C CA . ILE A 1 70 ? -0.177 -1.664 15.188 1 63.66 70 ILE A CA 1
ATOM 518 C C . ILE A 1 70 ? -0.417 -2.361 16.531 1 63.66 70 ILE A C 1
ATOM 520 O O . ILE A 1 70 ? -1.037 -3.426 16.578 1 63.66 70 ILE A O 1
ATOM 524 N N . GLU A 1 71 ? 0.468 -2.289 17.5 1 57.31 71 GLU A N 1
ATOM 525 C CA . GLU A 1 71 ? 0.286 -2.91 18.812 1 57.31 71 GLU A CA 1
ATOM 526 C C . GLU A 1 71 ? -0.984 -2.406 19.484 1 57.31 71 GLU A C 1
ATOM 528 O O . GLU A 1 71 ? -1.585 -3.115 20.297 1 57.31 71 GLU A O 1
ATOM 533 N N . SER A 1 72 ? -1.166 -1.114 19.422 1 50.06 72 SER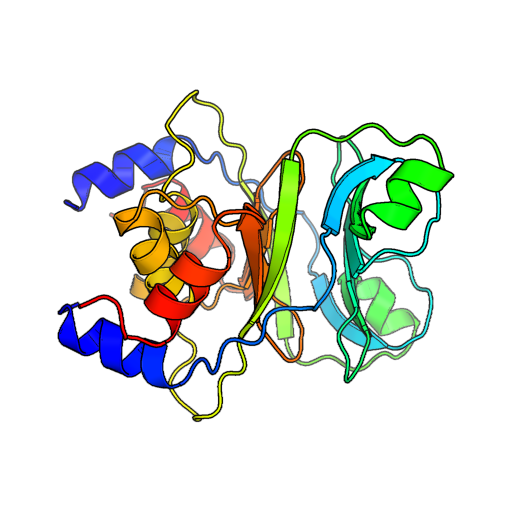 A N 1
ATOM 534 C CA . SER A 1 72 ? -2.254 -0.661 20.281 1 50.06 72 SER A CA 1
ATOM 535 C C . SER A 1 72 ? -3.512 -0.363 19.469 1 50.06 72 SER A C 1
ATOM 537 O O . SER A 1 72 ? -3.449 -0.202 18.25 1 50.06 72 SER A O 1
ATOM 539 N N . ASP A 1 73 ? -4.703 -0.728 20.094 1 44.31 73 ASP A N 1
ATOM 540 C CA . ASP A 1 73 ? -6.078 -0.438 19.703 1 44.31 73 ASP A CA 1
ATOM 541 C C . ASP A 1 73 ? -6.168 0.9 18.969 1 44.31 73 ASP A C 1
ATOM 543 O O . ASP A 1 73 ? -7.223 1.535 18.953 1 44.31 73 ASP A O 1
ATOM 547 N N . LEU A 1 74 ? -5.07 1.562 18.844 1 47.12 74 LEU A N 1
ATOM 548 C CA . LEU A 1 74 ? -5.281 2.947 18.438 1 47.12 74 LEU A CA 1
ATOM 549 C C . LEU A 1 74 ? -5.863 3.02 17.031 1 47.12 74 LEU A C 1
ATOM 551 O O . LEU A 1 74 ? -5.602 2.148 16.203 1 47.12 74 LEU A O 1
ATOM 555 N N . GLU A 1 75 ? -6.902 3.709 17.047 1 49.38 75 GLU A N 1
ATOM 556 C CA . GLU A 1 75 ? -7.715 4.094 15.891 1 49.38 75 GLU A CA 1
ATOM 557 C C . GLU A 1 75 ? -6.852 4.301 14.648 1 49.38 75 GLU A C 1
ATOM 559 O O . GLU A 1 75 ? -5.875 5.051 14.688 1 49.38 75 GLU A O 1
ATOM 564 N N . ALA A 1 76 ? -6.598 3.184 13.859 1 55.03 76 ALA A N 1
ATOM 565 C CA . ALA A 1 76 ? -5.918 2.92 12.594 1 55.03 76 ALA A CA 1
ATOM 566 C C . ALA A 1 76 ? -6.113 4.078 11.617 1 55.03 76 ALA A C 1
ATOM 568 O O . ALA A 1 76 ? -5.258 4.324 10.766 1 55.03 76 ALA A O 1
ATOM 569 N N . VAL A 1 77 ? -7.086 5.043 12.094 1 58.19 77 VAL A N 1
ATOM 570 C CA . VAL A 1 77 ? -7.379 6.07 11.094 1 58.19 77 VAL A CA 1
ATOM 571 C C . VAL A 1 77 ? -6.25 7.098 11.07 1 58.19 77 VAL A C 1
ATOM 573 O O . VAL A 1 77 ? -5.832 7.602 12.117 1 58.19 77 VAL A O 1
ATOM 576 N N . GLY A 1 78 ? -5.613 7.238 10.094 1 66.19 78 GLY A N 1
ATOM 577 C CA . GLY A 1 78 ? -4.617 8.281 9.922 1 66.19 78 GLY A CA 1
ATOM 578 C C . GLY A 1 78 ? -3.193 7.781 10.07 1 66.19 78 GLY A C 1
ATOM 579 O O . GLY A 1 78 ? -2.242 8.555 9.945 1 66.19 78 GLY A O 1
ATOM 580 N N . MET A 1 79 ? -3.07 6.5 10.406 1 73.56 79 MET A N 1
ATOM 581 C CA . MET A 1 79 ? -1.723 5.973 10.602 1 73.56 79 MET A CA 1
ATOM 582 C C . MET A 1 79 ? -0.898 6.09 9.328 1 73.56 79 MET A C 1
ATOM 584 O O . MET A 1 79 ? 0.265 6.496 9.367 1 73.56 79 MET A O 1
ATOM 588 N N . THR A 1 80 ? -1.521 5.789 8.266 1 76.25 80 THR A N 1
ATOM 589 C CA . THR A 1 80 ? -0.819 5.867 6.988 1 76.25 80 THR A CA 1
ATOM 590 C C . THR A 1 80 ? -0.39 7.301 6.695 1 76.25 80 THR A C 1
ATOM 592 O O . THR A 1 80 ? 0.719 7.535 6.211 1 76.25 80 THR A O 1
ATOM 595 N N . ALA A 1 81 ? -1.258 8.211 7.027 1 75.88 81 ALA A N 1
ATOM 596 C CA . ALA A 1 81 ? -0.935 9.617 6.82 1 75.88 81 ALA A CA 1
ATOM 597 C C . ALA A 1 81 ? 0.234 10.047 7.699 1 75.88 81 ALA A C 1
ATOM 599 O O . ALA A 1 81 ? 1.121 10.781 7.25 1 75.88 81 ALA A O 1
ATOM 600 N N . ALA A 1 82 ? 0.219 9.609 8.883 1 77.5 82 ALA A N 1
ATOM 601 C CA . ALA A 1 82 ? 1.282 9.953 9.82 1 77.5 82 ALA A CA 1
ATOM 602 C C . ALA A 1 82 ? 2.623 9.383 9.359 1 77.5 82 ALA A C 1
ATOM 604 O O . ALA A 1 82 ? 3.645 10.078 9.406 1 77.5 82 ALA A O 1
ATOM 605 N N . ILE A 1 83 ? 2.58 8.156 8.953 1 82.12 83 ILE A N 1
ATOM 606 C CA . ILE A 1 83 ? 3.777 7.484 8.469 1 82.12 83 ILE A CA 1
ATOM 607 C C . ILE A 1 83 ? 4.324 8.219 7.246 1 82.12 83 ILE A C 1
ATOM 609 O O . ILE A 1 83 ? 5.512 8.539 7.191 1 82.12 83 ILE A O 1
ATOM 613 N N . SER A 1 84 ? 3.457 8.445 6.344 1 80.44 84 SER A N 1
ATOM 614 C CA . SER A 1 84 ? 3.863 9.102 5.109 1 80.44 84 SER A CA 1
ATOM 615 C C . SER A 1 84 ? 4.441 10.492 5.383 1 80.44 84 SER A C 1
ATOM 617 O O . SER A 1 84 ? 5.438 10.883 4.773 1 80.44 84 SER A O 1
ATOM 619 N N . ARG A 1 85 ? 3.84 11.148 6.266 1 78.75 85 ARG A N 1
ATOM 620 C CA . ARG A 1 85 ? 4.316 12.484 6.609 1 78.75 85 ARG A CA 1
ATOM 621 C C . ARG A 1 85 ? 5.688 12.422 7.273 1 78.75 85 ARG A C 1
ATOM 623 O O . ARG A 1 85 ? 6.578 13.203 6.938 1 78.75 85 ARG A O 1
ATOM 630 N N . ALA A 1 86 ? 5.812 11.594 8.164 1 83.19 86 ALA A N 1
ATOM 631 C CA . ALA A 1 86 ? 7.078 11.453 8.883 1 83.19 86 ALA A CA 1
ATOM 632 C C . ALA A 1 86 ? 8.227 11.18 7.922 1 83.19 86 ALA A C 1
ATOM 634 O O . ALA A 1 86 ? 9.312 11.742 8.062 1 83.19 86 ALA A O 1
ATOM 635 N N . LEU A 1 87 ? 8.008 10.352 7.008 1 85.62 87 LEU A N 1
ATOM 636 C CA . LEU A 1 87 ? 9.047 9.984 6.055 1 85.62 87 LEU A CA 1
ATOM 637 C C . LEU A 1 87 ? 9.258 11.094 5.031 1 85.62 87 LEU A C 1
ATOM 639 O O . LEU A 1 87 ? 10.391 11.375 4.633 1 85.62 87 LEU A O 1
ATOM 643 N N . ALA A 1 88 ? 8.188 11.727 4.641 1 80.25 88 ALA A N 1
ATOM 644 C CA . ALA A 1 88 ? 8.266 12.836 3.689 1 80.25 88 ALA A CA 1
ATOM 645 C C . ALA A 1 88 ? 9.086 13.992 4.262 1 80.25 88 ALA A C 1
ATOM 647 O O . ALA A 1 88 ? 9.844 14.641 3.539 1 80.25 88 ALA A O 1
ATOM 648 N N . ASP A 1 89 ? 8.891 14.289 5.453 1 82.31 89 ASP A N 1
ATOM 649 C CA . ASP A 1 89 ? 9.625 15.352 6.129 1 82.31 89 ASP A CA 1
ATOM 650 C C . ASP A 1 89 ? 11.133 15.117 6.043 1 82.31 89 ASP A C 1
ATOM 652 O O . ASP A 1 89 ? 11.922 16.062 6.148 1 82.31 89 ASP A O 1
ATOM 656 N N . LEU A 1 90 ? 11.555 13.906 5.863 1 86.06 90 LEU A N 1
ATOM 657 C CA . LEU A 1 90 ? 12.969 13.547 5.75 1 86.06 90 LEU A CA 1
ATOM 658 C C . LEU A 1 90 ? 13.344 13.297 4.293 1 86.06 90 LEU A C 1
ATOM 660 O O . LEU A 1 90 ? 14.445 12.828 4.004 1 86.06 90 LEU A O 1
ATOM 664 N N . ASP A 1 91 ? 12.43 13.523 3.447 1 86.31 91 ASP A N 1
ATOM 665 C CA . ASP A 1 91 ? 12.633 13.305 2.02 1 86.31 91 ASP A CA 1
ATOM 666 C C . ASP A 1 91 ? 12.914 11.836 1.719 1 86.31 91 ASP A C 1
ATOM 668 O O . ASP A 1 91 ? 13.836 11.516 0.956 1 86.31 91 ASP A O 1
ATOM 672 N N . ILE A 1 92 ? 12.281 11 2.455 1 87.56 92 ILE A N 1
ATOM 673 C CA . ILE A 1 92 ? 12.375 9.57 2.193 1 87.56 92 ILE A CA 1
ATOM 674 C C . ILE A 1 92 ? 11.148 9.102 1.419 1 87.56 92 ILE A C 1
ATOM 676 O O . ILE A 1 92 ? 10.016 9.227 1.9 1 87.56 92 ILE A O 1
ATOM 680 N N . SER A 1 93 ? 11.391 8.633 0.224 1 84.62 93 SER A N 1
ATOM 681 C CA . SER A 1 93 ? 10.297 8.047 -0.542 1 84.62 93 SER A CA 1
ATOM 682 C C . SE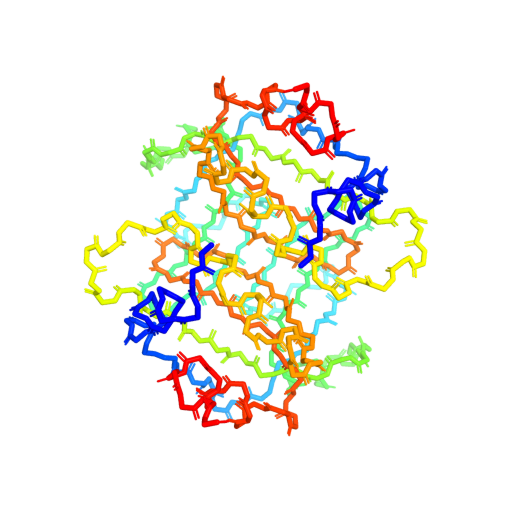R A 1 93 ? 9.758 6.793 0.135 1 84.62 93 SER A C 1
ATOM 684 O O . SER A 1 93 ? 10.5 6.066 0.794 1 84.62 93 SER A O 1
ATOM 686 N N . CYS A 1 94 ? 8.477 6.617 -0.008 1 87.69 94 CYS A N 1
ATOM 687 C CA . CYS A 1 94 ? 7.871 5.461 0.648 1 87.69 94 CYS A CA 1
ATOM 688 C C . CYS A 1 94 ? 6.699 4.926 -0.167 1 87.69 94 CYS A C 1
ATOM 690 O O . CYS A 1 94 ? 5.801 5.676 -0.539 1 87.69 94 CYS A O 1
ATOM 692 N N . ASN A 1 95 ? 6.754 3.641 -0.479 1 90.19 95 ASN A N 1
ATOM 693 C CA . ASN A 1 95 ? 5.609 2.91 -1.012 1 90.19 95 ASN A CA 1
ATOM 694 C C . ASN A 1 95 ? 4.902 2.104 0.075 1 90.19 95 ASN A C 1
ATOM 696 O O . ASN A 1 95 ? 5.539 1.33 0.792 1 90.19 95 ASN A O 1
ATOM 700 N N . VAL A 1 96 ? 3.643 2.354 0.151 1 90.62 96 VAL A N 1
ATOM 701 C CA . VAL A 1 96 ? 2.881 1.689 1.203 1 90.62 96 VAL A CA 1
ATOM 702 C C . VAL A 1 96 ? 2.135 0.49 0.623 1 90.62 96 VAL A C 1
ATOM 704 O O . VAL A 1 96 ? 1.566 0.573 -0.469 1 90.62 96 VAL A O 1
ATOM 707 N N . LEU A 1 97 ? 2.219 -0.638 1.334 1 93.44 97 LEU A N 1
ATOM 708 C CA . LEU A 1 97 ? 1.464 -1.852 1.038 1 93.44 97 LEU A CA 1
ATOM 709 C C . LEU A 1 97 ? 0.674 -2.312 2.258 1 93.44 97 LEU A C 1
ATOM 711 O O . LEU A 1 97 ? 1.247 -2.857 3.205 1 93.44 97 LEU A O 1
ATOM 715 N N . ALA A 1 98 ? -0.611 -2.102 2.201 1 89.75 98 ALA A N 1
ATOM 716 C CA . ALA A 1 98 ? -1.458 -2.533 3.309 1 89.75 98 ALA A CA 1
ATOM 717 C C . ALA A 1 98 ? -1.788 -4.02 3.201 1 89.75 98 ALA A C 1
ATOM 719 O O . ALA A 1 98 ? -2.412 -4.453 2.23 1 89.75 98 ALA A O 1
ATOM 720 N N . GLY A 1 99 ? -1.356 -4.809 4.184 1 90.25 99 GLY A N 1
ATOM 721 C CA . GLY A 1 99 ? -1.759 -6.203 4.297 1 90.25 99 GLY A CA 1
ATOM 722 C C . GLY A 1 99 ? -2.965 -6.402 5.195 1 90.25 99 GLY A C 1
ATOM 723 O O . GLY A 1 99 ? -3.568 -5.434 5.656 1 90.25 99 GLY A O 1
ATOM 724 N N . SER A 1 100 ? -3.316 -7.668 5.375 1 88.94 100 SER A N 1
ATOM 725 C CA . SER A 1 100 ? -4.445 -7.988 6.238 1 88.94 100 SER A CA 1
ATOM 726 C C . SER A 1 100 ? -4.078 -7.836 7.711 1 88.94 100 SER A C 1
ATOM 728 O O . SER A 1 100 ? -4.922 -7.488 8.539 1 88.94 100 SER A O 1
ATOM 730 N N . ARG A 1 101 ? -2.807 -8.055 7.984 1 87 101 ARG A N 1
ATOM 731 C CA . ARG A 1 101 ? -2.375 -8.047 9.375 1 87 101 ARG A CA 1
ATOM 732 C C . ARG A 1 101 ? -1.561 -6.797 9.695 1 87 101 ARG A C 1
ATOM 734 O O . ARG A 1 101 ? -1.734 -6.184 10.75 1 87 101 ARG A O 1
ATOM 741 N N . HIS A 1 102 ? -0.732 -6.516 8.812 1 87.69 102 HIS A N 1
ATOM 742 C CA . HIS A 1 102 ? 0.176 -5.395 9.039 1 87.69 102 HIS A CA 1
ATOM 743 C C . HIS A 1 102 ? 0.223 -4.473 7.828 1 87.69 102 HIS A C 1
ATOM 745 O O . HIS A 1 102 ? -0.178 -4.859 6.727 1 87.69 102 HIS A O 1
ATOM 751 N N . ASP A 1 103 ? 0.639 -3.283 8.156 1 88.94 103 ASP A N 1
ATOM 752 C CA . ASP A 1 103 ? 1.07 -2.393 7.082 1 88.94 103 ASP A CA 1
ATOM 753 C C . ASP A 1 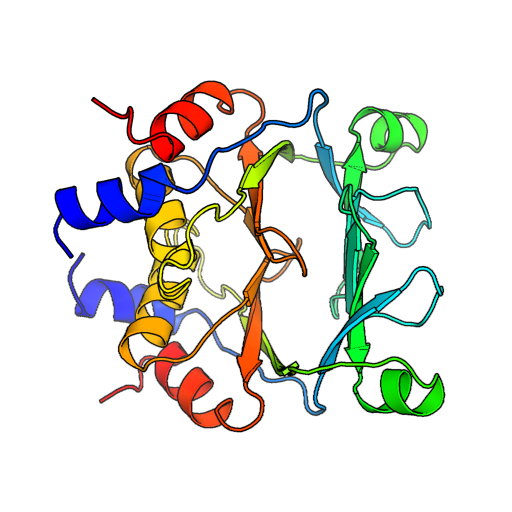103 ? 2.557 -2.574 6.781 1 88.94 103 ASP A C 1
ATOM 755 O O . ASP A 1 103 ? 3.357 -2.787 7.695 1 88.94 103 ASP A O 1
ATOM 759 N N . HIS A 1 104 ? 2.846 -2.434 5.496 1 93.06 104 HIS A N 1
ATOM 760 C CA . HIS A 1 104 ? 4.23 -2.551 5.055 1 93.06 104 HIS A CA 1
ATOM 761 C C . HIS A 1 104 ? 4.664 -1.317 4.266 1 93.06 104 HIS A C 1
ATOM 763 O O . HIS A 1 104 ? 3.855 -0.712 3.559 1 93.06 104 HIS A O 1
ATOM 769 N N . LEU A 1 105 ? 5.906 -1 4.465 1 93.38 105 LEU A N 1
ATOM 770 C CA . LEU A 1 105 ? 6.508 0.143 3.785 1 93.38 105 LEU A CA 1
ATOM 771 C C . LEU A 1 105 ? 7.746 -0.282 3 1 93.38 105 LEU A C 1
ATOM 773 O O . LEU A 1 105 ? 8.547 -1.084 3.482 1 93.38 105 LEU A O 1
ATOM 777 N N . LEU A 1 106 ? 7.828 0.191 1.783 1 95.31 106 LEU A N 1
ATOM 778 C CA . LEU A 1 106 ? 9.055 0.077 1 1 95.31 106 LEU A CA 1
ATOM 779 C C . LEU A 1 106 ? 9.781 1.416 0.93 1 95.31 106 LEU A C 1
ATOM 781 O O . LEU A 1 106 ? 9.242 2.395 0.411 1 95.31 106 LEU A O 1
ATOM 785 N N . VAL A 1 107 ? 10.984 1.48 1.496 1 94.69 107 VAL A N 1
ATOM 786 C CA . VAL A 1 107 ? 11.82 2.676 1.486 1 94.69 107 VAL A CA 1
ATOM 787 C C . VAL A 1 107 ? 13.188 2.348 0.882 1 94.69 107 VAL A C 1
ATOM 789 O O . VAL A 1 107 ? 13.555 1.176 0.768 1 94.69 107 VAL A O 1
ATOM 792 N N . PRO A 1 108 ? 13.898 3.398 0.445 1 95.75 108 PRO A N 1
ATOM 793 C CA . PRO A 1 108 ? 15.234 3.088 -0.07 1 95.75 108 PRO A CA 1
ATOM 794 C C . PRO A 1 108 ? 16.094 2.314 0.933 1 95.75 108 PRO A C 1
ATOM 796 O O . PRO A 1 108 ? 16.156 2.689 2.105 1 95.75 108 PRO A O 1
ATOM 799 N N . TRP A 1 109 ? 16.75 1.253 0.445 1 96.94 109 TRP A N 1
ATOM 800 C CA . TRP A 1 109 ? 17.547 0.375 1.293 1 96.94 109 TRP A CA 1
ATOM 801 C C . TRP A 1 109 ? 18.578 1.172 2.08 1 96.94 109 TRP A C 1
ATOM 803 O O . TRP A 1 109 ? 18.766 0.944 3.277 1 96.94 109 TRP A O 1
ATOM 813 N N . HIS A 1 110 ? 19.219 2.121 1.46 1 96 110 HIS A N 1
ATOM 814 C CA . HIS A 1 110 ? 20.297 2.863 2.08 1 96 110 HIS A CA 1
ATOM 815 C C . HIS A 1 110 ? 19.781 3.848 3.121 1 96 110 HIS A C 1
ATOM 817 O O . HIS A 1 110 ? 20.547 4.391 3.912 1 96 110 HIS A O 1
ATOM 823 N N . ARG A 1 111 ? 18.438 4.047 3.143 1 95.38 111 ARG A N 1
ATOM 824 C CA . ARG A 1 111 ? 17.844 4.965 4.109 1 95.38 111 ARG A CA 1
ATOM 825 C C . ARG A 1 111 ? 17.016 4.211 5.141 1 95.38 111 ARG A C 1
ATOM 827 O O . ARG A 1 111 ? 16.219 4.812 5.871 1 95.38 111 ARG A O 1
ATOM 834 N N . ARG A 1 112 ? 17.125 2.961 5.262 1 96 112 ARG A N 1
ATOM 835 C CA . ARG A 1 112 ? 16.266 2.127 6.105 1 96 112 ARG A CA 1
ATOM 836 C C . ARG A 1 112 ? 16.422 2.496 7.578 1 96 112 ARG A C 1
ATOM 838 O O . ARG A 1 112 ? 15.445 2.512 8.328 1 96 112 ARG A O 1
ATOM 845 N N . ASP A 1 113 ? 17.672 2.836 8.008 1 94.88 113 ASP A N 1
ATOM 846 C CA . ASP A 1 113 ? 17.891 3.197 9.406 1 94.88 113 ASP A CA 1
ATOM 847 C C . ASP A 1 113 ? 17.25 4.539 9.734 1 94.88 113 ASP A C 1
ATOM 849 O O . ASP A 1 113 ? 16.656 4.699 10.805 1 94.88 113 ASP A O 1
ATOM 853 N N . ASP A 1 114 ? 17.359 5.43 8.812 1 93.94 114 ASP A N 1
ATOM 854 C CA . ASP A 1 114 ? 16.703 6.723 8.984 1 93.94 114 ASP A CA 1
ATOM 855 C C . ASP A 1 114 ? 15.188 6.559 9.086 1 93.94 114 ASP A C 1
ATOM 857 O O . ASP A 1 114 ? 14.539 7.23 9.891 1 93.94 114 ASP A O 1
ATOM 861 N N . ALA A 1 115 ? 14.68 5.711 8.195 1 93.12 115 ALA A N 1
ATOM 862 C CA . ALA A 1 115 ? 13.242 5.473 8.188 1 93.12 115 ALA A CA 1
ATOM 863 C C . ALA A 1 115 ? 12.773 4.879 9.508 1 93.12 115 ALA A C 1
ATOM 865 O O . ALA A 1 115 ? 11.781 5.34 10.094 1 93.12 115 ALA A O 1
ATOM 866 N N . VAL A 1 116 ? 13.484 3.926 10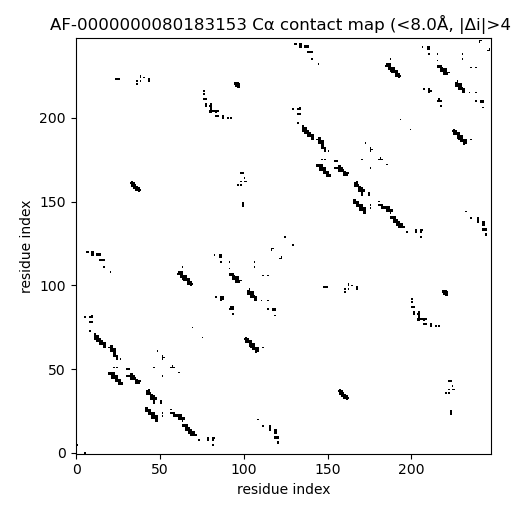.062 1 92.56 116 VAL A N 1
ATOM 867 C CA . VAL A 1 116 ? 13.125 3.281 11.32 1 92.56 116 VAL A CA 1
ATOM 868 C C . VAL A 1 116 ? 13.188 4.301 12.453 1 92.56 116 VAL A C 1
ATOM 870 O O . VAL A 1 116 ? 12.305 4.32 13.32 1 92.56 116 VAL A O 1
ATOM 873 N N . ALA A 1 117 ? 14.164 5.098 12.398 1 90.25 117 ALA A N 1
ATOM 874 C CA . ALA A 1 117 ? 14.289 6.133 13.422 1 90.25 117 ALA A CA 1
ATOM 875 C C . ALA A 1 117 ? 13.102 7.09 13.383 1 90.25 117 ALA A C 1
ATOM 877 O O . ALA A 1 117 ? 12.555 7.445 14.43 1 90.25 117 ALA A O 1
ATOM 878 N N . ALA A 1 118 ? 12.719 7.43 12.195 1 87.62 118 ALA A N 1
ATOM 879 C CA . ALA A 1 118 ? 11.594 8.344 12.016 1 87.62 118 ALA A CA 1
ATOM 880 C C . ALA A 1 118 ? 10.297 7.711 12.523 1 87.62 118 ALA A C 1
ATOM 882 O O . ALA A 1 118 ? 9.484 8.375 13.172 1 87.62 118 ALA A O 1
ATOM 883 N N . LEU A 1 119 ? 10.125 6.434 12.234 1 87.94 119 LEU A N 1
ATOM 884 C CA . LEU A 1 119 ? 8.883 5.734 12.555 1 87.94 119 LEU A CA 1
ATOM 885 C C . LEU A 1 119 ? 8.836 5.375 14.039 1 87.94 119 LEU A C 1
ATOM 887 O O . LEU A 1 119 ? 7.762 5.133 14.586 1 87.94 119 LEU A O 1
ATOM 891 N N . SER A 1 120 ? 9.945 5.25 14.609 1 81.94 120 SER A N 1
ATOM 892 C CA . SER A 1 120 ? 10.023 4.918 16.031 1 81.94 120 SER A CA 1
ATOM 893 C C . SER A 1 120 ? 9.898 6.172 16.891 1 81.94 120 SER A C 1
ATOM 895 O O . SER A 1 120 ? 9.883 6.082 18.125 1 81.94 120 SER A O 1
ATOM 897 N N . GLY A 1 121 ? 9.375 7.348 16.219 1 67.38 121 GLY A N 1
ATOM 898 C CA . GLY A 1 121 ? 9.258 8.57 17 1 67.38 121 GLY A CA 1
ATOM 899 C C . GLY A 1 121 ? 10.602 9.203 17.312 1 67.38 121 GLY A C 1
ATOM 900 O O . GLY A 1 121 ? 10.672 10.156 18.109 1 67.38 121 GLY A O 1
ATOM 901 N N . LEU A 1 122 ? 11.727 8.57 17.016 1 48.97 122 LEU A N 1
ATOM 902 C CA . LEU A 1 122 ? 13 9.141 17.438 1 48.97 122 LEU A CA 1
ATOM 903 C C . LEU A 1 122 ? 13.383 10.336 16.578 1 48.97 122 LEU A C 1
ATOM 905 O O . LEU A 1 122 ? 14.43 10.953 16.797 1 48.97 122 LEU A O 1
ATOM 909 N N . ALA A 1 123 ? 12.742 10.68 15.492 1 40.53 123 ALA A N 1
ATOM 910 C CA . ALA A 1 123 ? 13.383 11.859 14.906 1 40.53 123 ALA A CA 1
ATOM 911 C C . ALA A 1 123 ? 13.43 13.008 15.914 1 40.53 123 ALA A C 1
ATOM 913 O O . ALA A 1 123 ? 12.398 13.438 16.422 1 40.53 123 ALA A O 1
ATOM 914 N N . HIS A 1 124 ? 14.406 13.062 16.797 1 37.31 124 HIS A N 1
ATOM 915 C CA . HIS A 1 124 ? 14.797 14.281 17.5 1 37.31 124 HIS A CA 1
ATOM 916 C C . HIS A 1 124 ? 14.805 15.484 16.562 1 37.31 124 HIS A C 1
ATOM 918 O O . HIS A 1 124 ? 15.117 15.344 15.375 1 37.31 124 HIS A O 1
ATOM 924 N N . MET B 1 1 ? 1.286 22.234 5.715 1 48.22 1 MET B N 1
ATOM 925 C CA . MET B 1 1 ? 0.748 22.203 4.355 1 48.22 1 MET B CA 1
ATOM 926 C C . MET B 1 1 ? -0.684 22.734 4.328 1 48.22 1 MET B C 1
ATOM 928 O O . MET B 1 1 ? -1.503 22.359 5.172 1 48.22 1 MET B O 1
ATOM 932 N N . SER B 1 2 ? -0.856 23.75 3.59 1 53.69 2 SER B N 1
ATOM 933 C CA . SER B 1 2 ? -2.168 24.375 3.502 1 53.69 2 SER B CA 1
ATOM 934 C C . SER B 1 2 ? -3.16 23.484 2.76 1 53.69 2 SER B C 1
ATOM 936 O O . SER B 1 2 ? -2.762 22.609 1.997 1 53.69 2 SER B O 1
ATOM 938 N N . GLU B 1 3 ? -4.398 23.578 3.062 1 55.72 3 GLU B N 1
ATOM 939 C CA . GLU B 1 3 ? -5.48 22.891 2.357 1 55.72 3 GLU B CA 1
ATOM 940 C C . GLU B 1 3 ? -5.352 23.078 0.847 1 55.72 3 GLU B C 1
ATOM 942 O O . GLU B 1 3 ? -5.652 22.156 0.081 1 55.72 3 GLU B O 1
ATOM 947 N N . ARG B 1 4 ? -5.027 24.281 0.492 1 57.5 4 ARG B N 1
ATOM 948 C CA . ARG B 1 4 ? -4.875 24.594 -0.923 1 57.5 4 ARG B CA 1
ATOM 949 C C . ARG B 1 4 ? -3.766 23.766 -1.555 1 57.5 4 ARG B C 1
ATOM 951 O O . ARG B 1 4 ? -3.887 23.312 -2.699 1 57.5 4 ARG B O 1
ATOM 958 N N . ASP B 1 5 ? -2.676 23.531 -0.727 1 63.94 5 ASP B N 1
ATOM 959 C CA . ASP B 1 5 ? -1.557 22.75 -1.23 1 63.94 5 ASP B CA 1
ATOM 960 C C . ASP B 1 5 ? -1.961 21.281 -1.434 1 63.94 5 ASP B C 1
ATOM 962 O O . ASP B 1 5 ? -1.591 20.672 -2.434 1 63.94 5 ASP B O 1
ATOM 966 N N . LEU B 1 6 ? -2.834 20.875 -0.607 1 63.66 6 LEU B N 1
ATOM 967 C CA . LEU B 1 6 ? -3.35 19.516 -0.722 1 63.66 6 LEU B CA 1
ATOM 968 C C . LEU B 1 6 ? -4.203 19.359 -1.976 1 63.66 6 LEU B C 1
ATOM 970 O O . LEU B 1 6 ? -4.078 18.359 -2.699 1 63.66 6 LEU B O 1
ATOM 974 N N . GLY B 1 7 ? -5.016 20.359 -2.184 1 63.69 7 GLY B N 1
ATOM 975 C CA . GLY B 1 7 ? -5.887 20.344 -3.35 1 63.69 7 GLY B CA 1
ATOM 976 C C . GLY B 1 7 ? -5.125 20.25 -4.66 1 63.69 7 GLY B C 1
ATOM 977 O O . GLY B 1 7 ? -5.516 19.5 -5.559 1 63.69 7 GLY B O 1
ATOM 978 N N . ARG B 1 8 ? -4.105 21 -4.688 1 67.06 8 ARG B N 1
ATOM 979 C CA . ARG B 1 8 ? -3.303 20.984 -5.906 1 67.06 8 ARG B CA 1
ATOM 980 C C . ARG B 1 8 ? -2.668 19.625 -6.133 1 67.06 8 ARG B C 1
ATOM 982 O O . ARG B 1 8 ? -2.619 19.125 -7.266 1 67.06 8 ARG B O 1
ATOM 989 N N . LEU B 1 9 ? -2.227 18.969 -5.043 1 67.56 9 LEU B N 1
ATOM 990 C CA . LEU B 1 9 ? -1.602 17.656 -5.141 1 67.56 9 LEU B CA 1
ATOM 991 C C . LEU B 1 9 ? -2.617 16.594 -5.574 1 67.56 9 LEU B C 1
ATOM 993 O O . LEU B 1 9 ? -2.312 15.742 -6.406 1 67.56 9 LEU B O 1
ATOM 997 N N . LEU B 1 10 ? -3.826 16.891 -5.203 1 72.81 10 LEU B N 1
ATOM 998 C CA . LEU B 1 10 ? -4.855 15.875 -5.445 1 72.81 10 LEU B CA 1
ATOM 999 C C . LEU B 1 10 ? -5.426 16.016 -6.852 1 72.81 10 LEU B C 1
ATOM 1001 O O . LEU B 1 10 ? -5.918 15.039 -7.422 1 72.81 10 LEU B O 1
ATOM 1005 N N . ALA B 1 11 ? -5.438 17.234 -7.355 1 68.88 11 ALA B N 1
ATOM 1006 C CA . ALA B 1 11 ? -6.027 17.484 -8.664 1 68.88 11 ALA B CA 1
ATOM 1007 C C . ALA B 1 11 ? -5.371 16.625 -9.742 1 68.88 11 ALA B C 1
ATOM 1009 O O . ALA B 1 11 ? -5.977 16.344 -10.773 1 68.88 11 ALA B O 1
ATOM 1010 N N . GLY B 1 12 ? -4.309 16.109 -9.461 1 72.06 12 GLY B N 1
ATOM 1011 C CA . GLY B 1 12 ? -3.6 15.336 -10.461 1 72.06 12 GLY B CA 1
ATOM 1012 C C . GLY B 1 12 ? -3.799 13.836 -10.297 1 72.06 12 GLY B C 1
ATOM 1013 O O . GLY B 1 12 ? -3.324 13.055 -11.125 1 72.06 12 GLY B O 1
ATOM 1014 N N . LEU B 1 13 ? -4.66 13.406 -9.445 1 78.19 13 LEU B N 1
ATOM 1015 C CA . LEU B 1 13 ? -4.734 11.984 -9.125 1 78.19 13 LEU B CA 1
ATOM 1016 C C . LEU B 1 13 ? -5.633 11.25 -10.117 1 78.19 13 LEU B C 1
ATOM 1018 O O . LEU B 1 13 ? -5.457 10.055 -10.352 1 78.19 13 LEU B O 1
ATOM 1022 N N . ALA B 1 14 ? -6.621 11.914 -10.734 1 83 14 ALA B N 1
ATOM 1023 C CA . ALA B 1 14 ? -7.547 11.289 -11.672 1 83 14 ALA B CA 1
ATOM 1024 C C . ALA B 1 14 ? -7.996 9.922 -11.172 1 83 14 ALA B C 1
ATOM 1026 O O . ALA B 1 14 ? -7.777 8.906 -11.836 1 83 14 ALA B O 1
ATOM 1027 N N . PRO B 1 15 ? -8.727 9.875 -10.078 1 91.06 15 PRO B N 1
ATOM 1028 C CA . PRO B 1 15 ? -9.109 8.586 -9.508 1 91.06 15 PRO B CA 1
ATOM 1029 C C . PRO B 1 15 ? -10.125 7.836 -10.375 1 91.06 15 PRO B C 1
ATOM 1031 O O . PRO B 1 15 ? -11.086 8.438 -10.859 1 91.06 15 PRO B O 1
ATOM 1034 N N . VAL B 1 16 ? -9.844 6.574 -10.641 1 92.56 16 VAL B N 1
ATOM 1035 C CA . VAL B 1 16 ? -10.734 5.688 -11.383 1 92.56 16 VAL B CA 1
ATOM 1036 C C . VAL B 1 16 ? -11.141 4.504 -10.5 1 92.56 16 VAL B C 1
ATOM 1038 O O . VAL B 1 16 ? -10.273 3.791 -9.977 1 92.56 16 VAL B O 1
ATOM 1041 N N . VAL B 1 17 ? -12.445 4.34 -10.367 1 95.88 17 VAL B N 1
ATOM 1042 C CA . VAL B 1 17 ? -12.953 3.238 -9.562 1 95.88 17 VAL B CA 1
ATOM 1043 C C . VAL B 1 17 ? -13.18 2.01 -10.438 1 95.88 17 VAL B C 1
ATOM 1045 O O . VAL B 1 17 ? -13.844 2.096 -11.477 1 95.88 17 VAL B O 1
ATOM 1048 N N . ARG B 1 18 ? -12.594 0.886 -10.031 1 96.44 18 ARG B N 1
ATOM 1049 C CA . ARG B 1 18 ? -12.93 -0.357 -10.719 1 96.44 18 ARG B CA 1
ATOM 1050 C C . ARG B 1 18 ? -14.406 -0.697 -10.562 1 96.44 18 ARG B C 1
ATOM 1052 O O . ARG B 1 18 ? -15 -0.434 -9.508 1 96.44 18 ARG B O 1
ATOM 1059 N N . PRO B 1 19 ? -14.961 -1.355 -11.531 1 96.25 19 PRO B N 1
ATOM 1060 C CA . PRO B 1 19 ? -16.422 -1.461 -11.625 1 96.25 19 PRO B CA 1
ATOM 1061 C C . PRO B 1 19 ? -17 -2.512 -10.672 1 96.25 19 PRO B C 1
ATOM 1063 O O . PRO B 1 19 ? -18.219 -2.578 -10.484 1 96.25 19 PRO B O 1
ATOM 1066 N N . VAL B 1 20 ? -16.188 -3.391 -10.117 1 97.5 20 VAL B N 1
ATOM 1067 C CA . VAL B 1 20 ? -16.719 -4.434 -9.25 1 97.5 20 VAL B CA 1
ATOM 1068 C C . VAL B 1 20 ? -16.062 -4.34 -7.867 1 97.5 20 VAL B C 1
ATOM 1070 O O . VAL B 1 20 ? -14.961 -3.811 -7.73 1 97.5 20 VAL B O 1
ATOM 1073 N N . PRO B 1 21 ? -16.781 -4.879 -6.836 1 98.38 21 PRO B N 1
ATOM 1074 C CA . PRO B 1 21 ? -16.203 -4.875 -5.488 1 98.38 21 PRO B CA 1
ATOM 1075 C C . PRO B 1 21 ? -15.109 -5.922 -5.309 1 98.38 21 PRO B C 1
ATOM 1077 O O . PRO B 1 21 ? -15.141 -6.969 -5.965 1 98.38 21 PRO B O 1
ATOM 1080 N N . TYR B 1 22 ? -14.188 -5.625 -4.422 1 98.31 22 TYR B N 1
ATOM 1081 C CA . TYR B 1 22 ? -13.102 -6.512 -4.027 1 98.31 22 TYR B CA 1
ATOM 1082 C C . TYR B 1 22 ? -13.156 -6.816 -2.535 1 98.31 22 TYR B C 1
ATOM 1084 O O . TYR B 1 22 ? -13.781 -6.078 -1.767 1 98.31 22 TYR B O 1
ATOM 1092 N N . VAL B 1 23 ? -12.578 -7.918 -2.137 1 97.94 23 VAL B N 1
ATOM 1093 C CA . VAL B 1 23 ? -12.5 -8.289 -0.728 1 97.94 23 VAL B CA 1
ATOM 1094 C C . VAL B 1 23 ? -11.078 -8.711 -0.383 1 97.94 23 VAL B C 1
ATOM 1096 O O . VAL B 1 23 ? -10.336 -9.18 -1.25 1 97.94 23 VAL B O 1
ATOM 1099 N N . VAL B 1 24 ? -10.75 -8.438 0.91 1 96.62 24 VAL B N 1
ATOM 1100 C CA . VAL B 1 24 ? -9.453 -8.859 1.438 1 96.62 24 VAL B CA 1
ATOM 1101 C C . VAL B 1 24 ? -9.602 -10.188 2.166 1 96.62 24 VAL B C 1
ATOM 1103 O O . VAL B 1 24 ? -10.367 -10.297 3.125 1 96.62 24 VAL B O 1
ATOM 1106 N N . VAL B 1 25 ? -8.867 -11.18 1.706 1 96.69 25 VAL B N 1
ATOM 1107 C CA . VAL B 1 25 ? -8.969 -12.508 2.309 1 96.69 25 VAL B CA 1
ATOM 1108 C C . VAL B 1 25 ? -7.578 -13.023 2.666 1 96.69 25 VAL B C 1
ATOM 1110 O O . VAL B 1 25 ? -6.586 -12.609 2.062 1 96.69 25 VAL B O 1
ATOM 1113 N N . GLU B 1 26 ? -7.574 -13.805 3.707 1 95.81 26 GLU B N 1
ATOM 1114 C CA . GLU B 1 26 ? -6.375 -14.578 4.035 1 95.81 26 GLU B CA 1
ATOM 1115 C C . GLU B 1 26 ? -6.52 -16.031 3.594 1 95.81 26 GLU B C 1
ATOM 1117 O O . GLU B 1 26 ? -7.375 -16.766 4.102 1 95.81 26 GLU B O 1
ATOM 1122 N N . THR B 1 27 ? -5.734 -16.406 2.604 1 95.81 27 THR B N 1
ATOM 1123 C CA . THR B 1 27 ? -5.84 -17.766 2.094 1 95.81 27 THR B CA 1
ATOM 1124 C C . THR B 1 27 ? -4.551 -18.188 1.388 1 95.81 27 THR B C 1
ATOM 1126 O O . THR B 1 27 ? -3.893 -17.359 0.752 1 95.81 27 THR B O 1
ATOM 1129 N N . ASP B 1 28 ? -4.289 -19.422 1.427 1 93.31 28 ASP B N 1
ATOM 1130 C CA . ASP B 1 28 ? -3.145 -19.984 0.707 1 93.31 28 ASP B CA 1
ATOM 1131 C C . ASP B 1 28 ? -3.564 -20.516 -0.662 1 93.31 28 ASP B C 1
ATOM 1133 O O . ASP B 1 28 ? -2.719 -20.922 -1.462 1 93.31 28 ASP B O 1
ATOM 1137 N N . LEU B 1 29 ? -4.832 -20.484 -0.861 1 93.69 29 LEU B N 1
ATOM 1138 C CA . LEU B 1 29 ? -5.305 -20.906 -2.172 1 93.69 29 LEU B CA 1
ATOM 1139 C C . LEU B 1 29 ? -4.816 -19.953 -3.264 1 93.69 29 LEU B C 1
ATOM 1141 O O . LEU B 1 29 ? -4.785 -18.75 -3.064 1 93.69 29 LEU B O 1
ATOM 1145 N N . ASP B 1 30 ? -4.473 -20.578 -4.324 1 91.94 30 ASP B N 1
ATOM 1146 C CA . ASP B 1 30 ? -4.035 -19.781 -5.461 1 91.94 30 ASP B CA 1
ATOM 1147 C C . ASP B 1 30 ? -5.227 -19.344 -6.312 1 91.94 30 ASP B C 1
ATOM 1149 O O . ASP B 1 30 ? -5.531 -19.953 -7.332 1 91.94 30 ASP B O 1
ATOM 1153 N N . VAL B 1 31 ? -5.887 -18.359 -5.953 1 95.19 31 VAL B N 1
ATOM 1154 C CA . VAL B 1 31 ? -7.027 -17.797 -6.672 1 95.19 31 VAL B CA 1
ATOM 1155 C C . VAL B 1 31 ? -6.613 -16.516 -7.379 1 95.19 31 VAL B C 1
ATOM 1157 O O . VAL B 1 31 ? -5.688 -15.828 -6.941 1 95.19 31 VAL B O 1
ATOM 1160 N N . PRO B 1 32 ? -7.27 -16.281 -8.547 1 95.56 32 PRO B N 1
ATOM 1161 C CA . PRO B 1 32 ? -6.969 -14.992 -9.18 1 95.56 32 PRO B CA 1
ATOM 1162 C C . PRO B 1 32 ? -7.168 -13.812 -8.242 1 95.56 32 PRO B C 1
ATOM 1164 O O . PRO B 1 32 ? -8.227 -13.68 -7.621 1 95.56 32 PRO B O 1
ATOM 1167 N N . ALA B 1 33 ? -6.148 -13.062 -8.07 1 97.19 33 ALA B N 1
ATOM 1168 C CA . ALA B 1 33 ? -6.16 -11.938 -7.137 1 97.19 33 ALA B CA 1
ATOM 1169 C C . ALA B 1 33 ? -5.645 -10.664 -7.805 1 97.19 33 ALA B C 1
ATOM 1171 O O . ALA B 1 33 ? -4.75 -10.719 -8.648 1 97.19 33 ALA B O 1
ATOM 1172 N N . ALA B 1 34 ? -6.227 -9.555 -7.43 1 97.62 34 ALA B N 1
ATOM 1173 C CA . ALA B 1 34 ? -5.762 -8.258 -7.914 1 97.62 34 ALA B CA 1
ATOM 1174 C C . ALA B 1 34 ? -4.477 -7.836 -7.203 1 97.62 34 ALA B C 1
ATOM 1176 O O . ALA B 1 34 ? -3.693 -7.051 -7.742 1 97.62 34 ALA B O 1
ATOM 1177 N N . ALA B 1 35 ? -4.301 -8.328 -6.023 1 97.88 35 ALA B N 1
ATOM 1178 C CA . ALA B 1 35 ? -3.08 -8.094 -5.258 1 97.88 35 ALA B CA 1
ATOM 1179 C C . ALA B 1 35 ? -2.818 -9.227 -4.273 1 97.88 35 ALA B C 1
ATOM 1181 O O . ALA B 1 35 ? -3.756 -9.867 -3.793 1 97.88 35 ALA B O 1
ATOM 1182 N N . VAL B 1 36 ? -1.572 -9.469 -3.992 1 97.62 36 VAL B N 1
ATOM 1183 C CA . VAL B 1 36 ? -1.123 -10.461 -3.021 1 97.62 36 VAL B CA 1
ATOM 1184 C C . VAL B 1 36 ? -0.017 -9.867 -2.15 1 97.62 36 VAL B C 1
ATOM 1186 O O . VAL B 1 36 ? 0.92 -9.25 -2.662 1 97.62 36 VAL B O 1
ATOM 1189 N N . ILE B 1 37 ? -0.151 -9.992 -0.911 1 96.94 37 ILE B N 1
ATOM 1190 C CA . ILE B 1 37 ? 0.887 -9.625 0.046 1 96.94 37 ILE B CA 1
ATOM 1191 C C . ILE B 1 37 ? 1.212 -10.82 0.939 1 96.94 37 ILE B C 1
ATOM 1193 O O . ILE B 1 37 ? 0.334 -11.344 1.632 1 96.94 37 ILE B O 1
ATOM 1197 N N . VAL B 1 38 ? 2.449 -11.203 0.924 1 96.12 38 VAL B N 1
ATOM 1198 C CA . VAL B 1 38 ? 2.877 -12.352 1.717 1 96.12 38 VAL B CA 1
ATOM 1199 C C . VAL B 1 38 ? 3.432 -11.875 3.057 1 96.12 38 VAL B C 1
ATOM 1201 O O . VAL B 1 38 ? 4.504 -11.266 3.111 1 96.12 38 VAL B O 1
ATOM 1204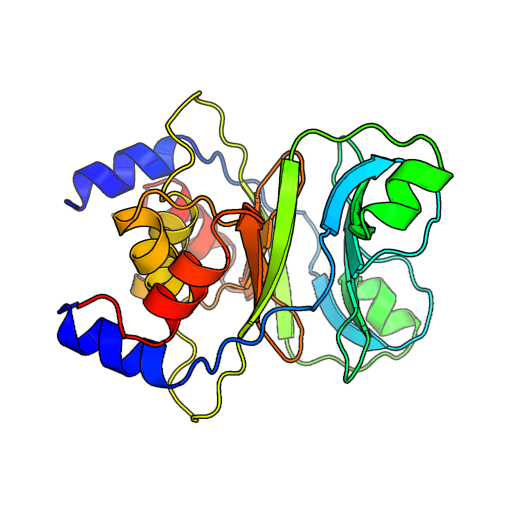 N N . GLU B 1 39 ? 2.695 -12.094 4.102 1 93.31 39 GLU B N 1
ATOM 1205 C CA . GLU B 1 39 ? 3.115 -11.773 5.461 1 93.31 39 GLU B CA 1
ATOM 1206 C C . GLU B 1 39 ? 3.596 -13.016 6.203 1 93.31 39 GLU B C 1
ATOM 1208 O O . GLU B 1 39 ? 3.465 -14.133 5.699 1 93.31 39 GLU B O 1
ATOM 1213 N N . ASP B 1 40 ? 4.215 -12.797 7.324 1 88.69 40 ASP B N 1
ATOM 1214 C CA . ASP B 1 40 ? 4.719 -13.922 8.109 1 88.69 40 ASP B CA 1
ATOM 1215 C C . ASP B 1 40 ? 3.578 -14.812 8.586 1 88.69 40 ASP B C 1
ATOM 1217 O O . ASP B 1 40 ? 3.713 -16.031 8.617 1 88.69 40 ASP B O 1
ATOM 1221 N N . GLU B 1 41 ? 2.449 -14.242 8.906 1 90.44 41 GLU B N 1
ATOM 1222 C CA . GLU B 1 41 ? 1.326 -14.938 9.523 1 90.44 41 GLU B CA 1
ATOM 1223 C C . GLU B 1 41 ? 0.441 -15.602 8.477 1 90.44 41 GLU B C 1
ATOM 1225 O O . GLU B 1 41 ? -0.104 -16.688 8.703 1 90.44 41 GLU B O 1
ATOM 1230 N N . ALA B 1 42 ? 0.256 -14.969 7.402 1 92.5 42 ALA B N 1
ATOM 1231 C CA . ALA B 1 42 ? -0.652 -15.445 6.363 1 92.5 42 ALA B CA 1
ATOM 1232 C C . ALA B 1 42 ? -0.426 -14.695 5.051 1 92.5 42 ALA B C 1
ATOM 1234 O O . ALA B 1 42 ? 0.288 -13.688 5.02 1 92.5 42 ALA B O 1
ATOM 1235 N N . THR B 1 43 ? -0.971 -15.266 3.99 1 95.69 43 THR B N 1
ATOM 1236 C CA . THR B 1 43 ? -0.966 -14.578 2.703 1 95.69 43 THR B CA 1
ATOM 1237 C C . THR B 1 43 ? -2.254 -13.781 2.512 1 95.69 43 THR B C 1
ATOM 1239 O O . THR B 1 43 ? -3.352 -14.336 2.586 1 95.69 43 THR B O 1
ATOM 1242 N N . THR B 1 44 ? -2.076 -12.5 2.334 1 95.69 44 THR B N 1
ATOM 1243 C CA . THR B 1 44 ? -3.195 -11.617 2.031 1 95.69 44 THR B CA 1
ATOM 1244 C C . THR B 1 44 ? -3.473 -11.586 0.532 1 95.69 44 THR B C 1
ATOM 1246 O O . THR B 1 44 ? -2.564 -11.359 -0.269 1 95.69 44 THR B O 1
ATOM 1249 N N . ARG B 1 45 ? -4.703 -11.859 0.201 1 97.25 45 ARG B N 1
ATOM 1250 C CA . ARG B 1 45 ? -5.125 -11.742 -1.19 1 97.25 45 ARG B CA 1
ATOM 1251 C C . ARG B 1 45 ? -6.32 -10.805 -1.321 1 97.25 45 ARG B C 1
ATOM 1253 O O . ARG B 1 45 ? -7.262 -10.875 -0.526 1 97.25 45 ARG B O 1
ATOM 1260 N N . ILE B 1 46 ? -6.211 -9.883 -2.248 1 97.81 46 ILE B N 1
ATOM 1261 C CA . ILE B 1 46 ? -7.34 -9.031 -2.619 1 97.81 46 ILE B CA 1
ATOM 1262 C C . ILE B 1 46 ? -7.977 -9.555 -3.906 1 97.81 46 ILE B C 1
ATOM 1264 O O . ILE B 1 46 ? -7.344 -9.539 -4.965 1 97.81 46 ILE B O 1
ATOM 1268 N N . VAL B 1 47 ? -9.203 -10.008 -3.758 1 98.19 47 VAL B N 1
ATOM 1269 C CA . VAL B 1 47 ? -9.867 -10.695 -4.863 1 98.19 47 VAL B CA 1
ATOM 1270 C C . VAL B 1 47 ? -11.242 -10.062 -5.109 1 98.19 47 VAL B C 1
ATOM 1272 O O . VAL B 1 47 ? -11.797 -9.406 -4.23 1 98.19 47 VAL B O 1
ATOM 1275 N N . GLU B 1 48 ? -11.695 -10.273 -6.414 1 98.25 48 GLU B N 1
ATOM 1276 C CA . GLU B 1 48 ? -13.078 -9.883 -6.656 1 98.25 48 GLU B CA 1
ATOM 1277 C C . GLU B 1 48 ? -14.031 -10.602 -5.703 1 98.25 48 GLU B C 1
ATOM 1279 O O . GLU B 1 48 ? -13.844 -11.789 -5.41 1 98.25 48 GLU B O 1
ATOM 1284 N N . GLN B 1 49 ? -15.039 -9.875 -5.262 1 98.31 49 GLN B N 1
ATOM 1285 C CA . GLN B 1 49 ? -16 -10.461 -4.332 1 98.31 49 GLN B CA 1
ATOM 1286 C C . GLN B 1 49 ? -16.578 -11.75 -4.891 1 98.31 49 GLN B C 1
ATOM 1288 O O . GLN B 1 49 ? -16.781 -12.719 -4.152 1 98.31 49 GLN B O 1
ATOM 1293 N N . THR B 1 50 ? -16.875 -11.797 -6.191 1 98 50 THR B N 1
ATOM 1294 C CA . THR B 1 50 ? -17.469 -12.961 -6.82 1 98 50 THR B CA 1
ATOM 1295 C C . THR B 1 50 ? -16.547 -14.172 -6.73 1 98 50 THR B C 1
ATOM 1297 O O . THR B 1 50 ? -17 -15.305 -6.609 1 98 50 THR B O 1
ATOM 1300 N N . VAL B 1 51 ? -15.266 -13.953 -6.812 1 97.44 51 VAL B N 1
ATOM 1301 C CA . VAL B 1 51 ? -14.281 -15.023 -6.703 1 97.44 51 VAL B CA 1
ATOM 1302 C C . VAL B 1 51 ? -14.281 -15.586 -5.285 1 97.44 51 VAL B C 1
ATOM 1304 O O . VAL B 1 51 ? -14.297 -16.812 -5.094 1 97.44 51 VAL B O 1
ATOM 1307 N N . ALA B 1 52 ? -14.266 -14.719 -4.266 1 97.75 52 ALA B N 1
ATOM 1308 C CA . ALA B 1 52 ? -14.312 -15.156 -2.871 1 97.75 52 ALA B CA 1
ATOM 1309 C C . ALA B 1 52 ? -15.57 -15.977 -2.598 1 97.75 52 ALA B C 1
ATOM 1311 O O . ALA B 1 52 ? -15.508 -17.031 -1.952 1 97.75 52 ALA B O 1
ATOM 1312 N N . ASP B 1 53 ? -16.656 -15.492 -3.102 1 97.69 53 ASP B N 1
ATOM 1313 C CA . ASP B 1 53 ? -17.938 -16.188 -2.922 1 97.69 53 ASP B CA 1
ATOM 1314 C C . ASP B 1 53 ? -17.906 -17.562 -3.559 1 97.69 53 ASP B C 1
ATOM 1316 O O . ASP B 1 53 ? -18.344 -18.547 -2.951 1 97.69 53 ASP B O 1
ATOM 1320 N N . ALA B 1 54 ? -17.391 -17.641 -4.734 1 97.5 54 ALA B N 1
ATOM 1321 C CA . ALA B 1 54 ? -17.344 -18.891 -5.473 1 97.5 54 ALA B CA 1
ATOM 1322 C C . ALA B 1 54 ? -16.453 -19.922 -4.762 1 97.5 54 ALA B C 1
ATOM 1324 O O . ALA B 1 54 ? -16.734 -21.125 -4.809 1 97.5 54 ALA B O 1
ATOM 1325 N N . LYS B 1 55 ? -15.414 -19.453 -4.09 1 96.81 55 LYS B N 1
ATOM 1326 C CA . LYS B 1 55 ? -14.445 -20.344 -3.445 1 96.81 55 LYS B CA 1
ATOM 1327 C C . LYS B 1 55 ? -14.781 -20.547 -1.969 1 96.81 55 LYS B C 1
ATOM 1329 O O . LYS B 1 55 ? -14.102 -21.297 -1.269 1 96.81 55 LYS B O 1
ATOM 1334 N N . GLY B 1 56 ? -15.75 -19.875 -1.479 1 96.88 56 GLY B N 1
ATOM 1335 C CA . GLY B 1 56 ? -16.172 -19.984 -0.092 1 96.88 56 GLY B CA 1
ATOM 1336 C C . GLY B 1 56 ? -15.18 -19.359 0.88 1 96.88 56 GLY B C 1
ATOM 1337 O O . GLY B 1 56 ? -14.969 -19.891 1.978 1 96.88 56 GLY B O 1
ATOM 1338 N N . LEU B 1 57 ? -14.492 -18.375 0.448 1 96.56 57 LEU B N 1
ATOM 1339 C CA . LEU B 1 57 ? -13.523 -17.688 1.304 1 96.56 57 LEU B CA 1
ATOM 1340 C C . LEU B 1 57 ? -14.211 -16.641 2.18 1 96.56 57 LEU B C 1
ATOM 1342 O O . LEU B 1 57 ? -14.914 -15.766 1.672 1 96.56 57 LEU B O 1
ATOM 1346 N N . PRO B 1 58 ? -13.977 -16.734 3.438 1 95.69 58 PRO B N 1
ATOM 1347 C CA . PRO B 1 58 ? -14.602 -15.734 4.316 1 95.69 58 PRO B CA 1
ATOM 1348 C C . PRO B 1 58 ? -13.93 -14.367 4.219 1 95.69 58 PRO B C 1
ATOM 1350 O O . PRO B 1 58 ? -12.711 -14.281 4.047 1 95.69 58 PRO B O 1
ATOM 1353 N N . TYR B 1 59 ? -14.742 -13.312 4.297 1 94.62 59 TYR B N 1
ATOM 1354 C CA . TYR B 1 59 ? -14.258 -11.938 4.316 1 94.62 59 TYR B CA 1
ATOM 1355 C C . TYR B 1 59 ? -15.219 -11.039 5.086 1 94.62 59 TYR B C 1
ATOM 1357 O O . TYR B 1 59 ? -16.391 -11.375 5.254 1 94.62 59 TYR B O 1
ATOM 1365 N N . GLY B 1 60 ? -14.688 -9.945 5.621 1 86.88 60 GLY B N 1
ATOM 1366 C CA . GLY B 1 60 ? -15.516 -9.008 6.355 1 86.88 60 GLY B CA 1
ATOM 1367 C C . GLY B 1 60 ? -15.656 -7.664 5.664 1 86.88 60 GLY B C 1
ATOM 1368 O O . GLY B 1 60 ? -16.688 -6.992 5.801 1 86.88 60 GLY B O 1
ATOM 1369 N N . PHE B 1 61 ? -14.68 -7.309 5.035 1 87.81 61 PHE B N 1
ATOM 1370 C CA . PHE B 1 61 ? -14.594 -5.961 4.48 1 87.81 61 PHE B CA 1
ATOM 1371 C C . PHE B 1 61 ? -14.703 -5.996 2.959 1 87.81 61 PHE B C 1
ATOM 1373 O O . PHE B 1 61 ? -13.938 -6.691 2.289 1 87.81 61 PHE B O 1
ATOM 1380 N N . VAL B 1 62 ? -15.828 -5.344 2.385 1 96.69 62 VAL B N 1
ATOM 1381 C CA . VAL B 1 62 ? -16.016 -5.207 0.942 1 96.69 62 VAL B CA 1
ATOM 1382 C C . VAL B 1 62 ? -15.484 -3.848 0.483 1 96.69 62 VAL B C 1
ATOM 1384 O O . VAL B 1 62 ? -15.93 -2.807 0.972 1 96.69 62 VAL B O 1
ATOM 1387 N N . ALA B 1 63 ? -14.617 -3.861 -0.505 1 97.5 63 ALA B N 1
ATOM 1388 C CA . ALA B 1 63 ? -13.867 -2.65 -0.833 1 97.5 63 ALA B CA 1
ATOM 1389 C C . ALA B 1 63 ? -14.078 -2.254 -2.291 1 97.5 63 ALA B C 1
ATOM 1391 O O . ALA B 1 63 ? -14.297 -3.111 -3.148 1 97.5 63 ALA B O 1
ATOM 1392 N N . ALA B 1 64 ? -14.07 -0.933 -2.533 1 97.69 64 ALA B N 1
ATOM 1393 C CA . ALA B 1 64 ? -13.844 -0.383 -3.867 1 97.69 64 ALA B CA 1
ATOM 1394 C C . ALA B 1 64 ? -12.352 -0.22 -4.148 1 97.69 64 ALA B C 1
ATOM 1396 O O . ALA B 1 64 ? -11.594 0.222 -3.281 1 97.69 64 ALA B O 1
ATOM 1397 N N . TRP B 1 65 ? -12.008 -0.668 -5.332 1 97.19 65 TRP B N 1
ATOM 1398 C CA . TRP B 1 65 ? -10.641 -0.476 -5.805 1 97.19 65 TRP B CA 1
ATOM 1399 C C . TRP B 1 65 ? -10.531 0.792 -6.645 1 97.19 65 TRP B C 1
ATOM 1401 O O . TRP B 1 65 ? -11.102 0.876 -7.734 1 97.19 65 TRP B O 1
ATOM 1411 N N . ILE B 1 66 ? -9.758 1.803 -6.117 1 95.06 66 ILE B N 1
ATOM 1412 C CA . ILE B 1 66 ? -9.578 3.074 -6.809 1 95.06 66 ILE B CA 1
ATOM 1413 C C . ILE B 1 66 ? -8.133 3.203 -7.289 1 95.06 66 ILE B C 1
ATOM 1415 O O . ILE B 1 66 ? -7.199 3.121 -6.488 1 95.06 66 ILE B O 1
ATOM 1419 N N . THR B 1 67 ? -7.938 3.35 -8.562 1 93.5 67 THR B N 1
ATOM 1420 C CA . THR B 1 67 ? -6.613 3.566 -9.141 1 93.5 67 THR B CA 1
ATOM 1421 C C . THR B 1 67 ? -6.34 5.059 -9.32 1 93.5 67 THR B C 1
ATOM 1423 O O . THR B 1 67 ? -7.148 5.777 -9.906 1 93.5 67 THR B O 1
ATOM 1426 N N . CYS B 1 68 ? -5.223 5.527 -8.688 1 88.44 68 CYS B N 1
ATOM 1427 C CA . CYS B 1 68 ? -4.828 6.93 -8.805 1 88.44 68 CYS B CA 1
ATOM 1428 C C . CYS B 1 68 ? -3.641 7.078 -9.75 1 88.44 68 CYS B C 1
ATOM 1430 O O . CYS B 1 68 ? -2.588 6.48 -9.531 1 88.44 68 CYS B O 1
ATOM 1432 N N . THR B 1 69 ? -3.848 7.727 -10.883 1 77.31 69 THR B N 1
ATOM 1433 C CA . THR B 1 69 ? -2.781 8.008 -11.836 1 77.31 69 THR B CA 1
ATOM 1434 C C . THR B 1 69 ? -2.215 9.406 -11.617 1 77.31 69 THR B C 1
ATOM 1436 O O . THR B 1 69 ? -2.951 10.336 -11.281 1 77.31 69 THR B O 1
ATOM 1439 N N . ILE B 1 70 ? -0.851 9.367 -11.352 1 64.06 70 ILE B N 1
ATOM 1440 C CA . ILE B 1 70 ? -0.243 10.688 -11.211 1 64.06 70 ILE B CA 1
ATOM 1441 C C . ILE B 1 70 ? 0.028 11.281 -12.594 1 64.06 70 ILE B C 1
ATOM 1443 O O . ILE B 1 70 ? 0.729 10.672 -13.406 1 64.06 70 ILE B O 1
ATOM 1447 N N . GLU B 1 71 ? -0.86 12.039 -13.203 1 57.94 71 GLU B N 1
ATOM 1448 C CA . GLU B 1 71 ? -0.667 12.648 -14.508 1 57.94 71 GLU B CA 1
ATOM 1449 C C . GLU B 1 71 ? 0.551 13.562 -14.516 1 57.94 71 GLU B C 1
ATOM 1451 O O . GLU B 1 71 ? 1.168 13.781 -15.562 1 57.94 71 GLU B O 1
ATOM 1456 N N . SER B 1 72 ? 0.684 14.305 -13.484 1 49.81 72 SER B N 1
ATOM 1457 C CA . SER B 1 72 ? 1.731 15.312 -13.633 1 49.81 72 SER B CA 1
ATOM 1458 C C . SER B 1 72 ? 2.965 14.953 -12.812 1 49.81 72 SER B C 1
ATOM 1460 O O . SER B 1 72 ? 2.885 14.141 -11.891 1 49.81 72 SER B O 1
ATOM 1462 N N . ASP B 1 73 ? 4.168 15.148 -13.461 1 44.84 73 ASP B N 1
ATOM 1463 C CA . ASP B 1 73 ? 5.512 15.062 -12.898 1 44.84 73 ASP B CA 1
ATOM 1464 C C . ASP B 1 73 ? 5.512 15.438 -11.422 1 44.84 73 ASP B C 1
ATOM 1466 O O . ASP B 1 73 ? 6.527 15.883 -10.883 1 44.84 73 ASP B O 1
ATOM 1470 N N . LEU B 1 74 ? 4.379 15.781 -10.898 1 46.72 74 LEU B N 1
ATOM 1471 C CA . LEU B 1 74 ? 4.504 16.422 -9.594 1 46.72 74 LEU B CA 1
ATOM 1472 C C . LEU B 1 74 ? 5.125 15.461 -8.578 1 46.72 74 LEU B C 1
ATOM 1474 O O . LEU B 1 74 ? 4.965 14.242 -8.688 1 46.72 74 LEU B O 1
ATOM 1478 N N . GLU B 1 75 ? 6.07 16.031 -8 1 49.16 75 GLU B N 1
ATOM 1479 C CA . GLU B 1 75 ? 6.863 15.508 -6.898 1 49.16 75 GLU B CA 1
ATOM 1480 C C . GLU B 1 75 ? 6.016 14.625 -5.98 1 49.16 75 GLU B C 1
ATOM 1482 O O . GLU B 1 75 ? 4.984 15.062 -5.473 1 49.16 75 GLU B O 1
ATOM 1487 N N . ALA B 1 76 ? 5.852 13.273 -6.379 1 54.78 76 ALA B N 1
ATOM 1488 C CA . ALA B 1 76 ? 5.227 12.086 -5.809 1 54.78 76 ALA B CA 1
ATOM 1489 C C . ALA B 1 76 ? 5.359 12.078 -4.289 1 54.78 76 ALA B C 1
ATOM 1491 O O . ALA B 1 76 ? 4.512 11.516 -3.588 1 54.78 76 ALA B O 1
ATOM 1492 N N . VAL B 1 77 ? 6.254 13.141 -3.822 1 57.97 77 VAL B N 1
ATOM 1493 C CA . VAL B 1 77 ? 6.5 13.047 -2.387 1 57.97 77 VAL B CA 1
ATOM 1494 C C . VAL B 1 77 ? 5.293 13.586 -1.621 1 57.97 77 VAL B C 1
ATOM 1496 O O . VAL B 1 77 ? 4.801 14.68 -1.913 1 57.97 77 VAL B O 1
ATOM 1499 N N . GLY B 1 78 ? 4.684 12.875 -0.918 1 66.12 78 GLY B N 1
ATOM 1500 C CA . GLY B 1 78 ? 3.615 13.328 -0.041 1 66.12 78 GLY B CA 1
ATOM 1501 C C . GLY B 1 78 ? 2.23 13.016 -0.573 1 66.12 78 GLY B C 1
ATOM 1502 O O . GLY B 1 78 ? 1.226 13.336 0.067 1 66.12 78 GLY B O 1
ATOM 1503 N N . MET B 1 79 ? 2.186 12.461 -1.771 1 73.19 79 MET B N 1
ATOM 1504 C CA . MET B 1 79 ? 0.876 12.172 -2.352 1 73.19 79 MET B CA 1
ATOM 1505 C C . MET B 1 79 ? 0.092 11.203 -1.473 1 73.19 79 MET B C 1
ATOM 1507 O O . MET B 1 79 ? -1.1 11.406 -1.232 1 73.19 79 MET B O 1
ATOM 1511 N N . THR B 1 80 ? 0.78 10.25 -1.001 1 76.06 80 THR B N 1
ATOM 1512 C CA . THR B 1 80 ? 0.121 9.266 -0.147 1 76.06 80 THR B CA 1
ATOM 1513 C C . THR B 1 80 ? -0.409 9.922 1.124 1 76.06 80 THR B C 1
ATOM 1515 O O . THR B 1 80 ? -1.516 9.617 1.571 1 76.06 80 THR B O 1
ATOM 1518 N N . ALA B 1 81 ? 0.364 10.82 1.636 1 75.75 81 ALA B N 1
ATOM 1519 C CA . ALA B 1 81 ? -0.06 11.539 2.836 1 75.75 81 ALA B CA 1
ATOM 1520 C C . ALA B 1 81 ? -1.29 12.398 2.559 1 75.75 81 ALA B C 1
ATOM 1522 O O . ALA B 1 81 ? -2.217 12.445 3.371 1 75.75 81 ALA B O 1
ATOM 1523 N N . ALA B 1 82 ? -1.28 13.023 1.471 1 77.25 82 ALA B N 1
ATOM 1524 C CA . ALA B 1 82 ? -2.4 13.883 1.091 1 77.25 82 ALA B CA 1
ATOM 1525 C C . ALA B 1 82 ? -3.676 13.062 0.903 1 77.25 82 ALA B C 1
ATOM 1527 O O . ALA B 1 82 ? -4.746 13.461 1.368 1 77.25 82 ALA B O 1
ATOM 1528 N N . ILE B 1 83 ? -3.527 11.984 0.231 1 81.88 83 ILE B N 1
ATOM 1529 C CA . ILE B 1 83 ? -4.652 11.086 -0.02 1 81.88 83 ILE B CA 1
ATOM 1530 C C . ILE B 1 83 ? -5.207 10.57 1.307 1 81.88 83 ILE B C 1
ATOM 1532 O O . ILE B 1 83 ? -6.414 10.648 1.549 1 81.88 83 ILE B O 1
ATOM 1536 N N . SER B 1 84 ? -4.324 10.086 2.088 1 80.06 84 SER B N 1
ATOM 1537 C CA . SER B 1 84 ? -4.734 9.523 3.371 1 80.06 84 SER B CA 1
ATOM 1538 C C . SER B 1 84 ? -5.43 10.57 4.234 1 80.06 84 SER B C 1
ATOM 1540 O O . SER B 1 84 ? -6.43 10.281 4.895 1 80.06 84 SER B O 1
ATOM 1542 N N . ARG B 1 85 ? -4.914 11.719 4.195 1 78.56 85 ARG B N 1
ATOM 1543 C CA . ARG B 1 85 ? -5.504 12.797 4.984 1 78.56 85 ARG B CA 1
ATOM 1544 C C . ARG B 1 85 ? -6.891 13.156 4.461 1 78.56 85 ARG B C 1
ATOM 1546 O O . ARG B 1 85 ? -7.828 13.328 5.246 1 78.56 85 ARG B O 1
ATOM 1553 N N . ALA B 1 86 ? -6.984 13.305 3.25 1 83 86 ALA B N 1
ATOM 1554 C CA . ALA B 1 86 ? -8.258 13.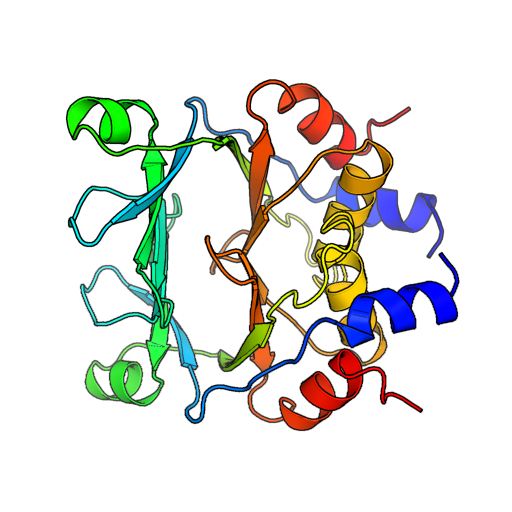664 2.635 1 83 86 ALA B CA 1
ATOM 1555 C C . ALA B 1 86 ? -9.352 12.656 3 1 83 86 ALA B C 1
ATOM 1557 O O . ALA B 1 86 ? -10.484 13.039 3.303 1 83 86 ALA B O 1
ATOM 1558 N N . LEU B 1 87 ? -9.023 11.453 2.951 1 85.5 87 LEU B N 1
ATOM 1559 C CA . LEU B 1 87 ? -10 10.406 3.246 1 85.5 87 LEU B CA 1
ATOM 1560 C C . LEU B 1 87 ? -10.258 10.312 4.746 1 85.5 87 LEU B C 1
ATOM 1562 O O . LEU B 1 87 ? -11.391 10.086 5.172 1 85.5 87 LEU B O 1
ATOM 1566 N N . ALA B 1 88 ? -9.219 10.5 5.52 1 80.12 88 ALA B N 1
ATOM 1567 C CA . ALA B 1 88 ? -9.352 10.477 6.973 1 80.12 88 ALA B CA 1
ATOM 1568 C C . ALA B 1 88 ? -10.289 11.578 7.461 1 80.12 88 ALA B C 1
ATOM 1570 O O . ALA B 1 88 ? -11.062 11.375 8.398 1 80.12 88 ALA B O 1
ATOM 1571 N N . ASP B 1 89 ? -10.164 12.695 6.934 1 82.12 89 ASP B N 1
ATOM 1572 C CA . ASP B 1 89 ? -11.008 13.836 7.289 1 82.12 89 ASP B CA 1
ATOM 1573 C C . ASP B 1 89 ? -12.484 13.5 7.105 1 82.12 89 ASP B C 1
ATOM 1575 O O . ASP B 1 89 ? -13.352 14.117 7.734 1 82.12 89 ASP B O 1
ATOM 1579 N N . LEU B 1 90 ? -12.812 12.555 6.273 1 85.94 90 LEU B N 1
ATOM 1580 C CA . LEU B 1 90 ? -14.18 12.125 6.016 1 85.94 90 LEU B CA 1
ATOM 1581 C C . LEU B 1 90 ? -14.484 10.812 6.746 1 85.94 90 LEU B C 1
ATOM 1583 O O . LEU B 1 90 ? -15.531 10.203 6.52 1 85.94 90 LEU B O 1
ATOM 1587 N N . ASP B 1 91 ? -13.547 10.383 7.504 1 86.31 91 ASP B N 1
ATOM 1588 C CA . ASP B 1 91 ? -13.68 9.133 8.25 1 86.31 91 ASP B CA 1
ATOM 1589 C C . ASP B 1 91 ? -13.836 7.945 7.301 1 86.31 91 ASP B C 1
ATOM 1591 O O . ASP B 1 91 ? -14.695 7.086 7.516 1 86.31 91 ASP B O 1
ATOM 1595 N N . ILE B 1 92 ? -13.172 8.031 6.203 1 87.62 92 ILE B N 1
ATOM 1596 C CA . ILE B 1 92 ? -13.148 6.91 5.266 1 87.62 92 ILE B CA 1
ATOM 1597 C C . ILE B 1 92 ? -11.859 6.113 5.445 1 87.62 92 ILE B C 1
ATOM 1599 O O . ILE B 1 92 ? -10.766 6.648 5.273 1 87.62 92 ILE B O 1
ATOM 1603 N N . SER B 1 93 ? -12.016 4.883 5.84 1 84.75 93 SER B N 1
ATOM 1604 C CA . SER B 1 93 ? -10.852 4.008 5.922 1 84.75 93 SER B CA 1
ATOM 1605 C C . SER B 1 93 ? -10.242 3.768 4.543 1 84.75 93 SER B C 1
ATOM 1607 O O . SER B 1 93 ? -10.961 3.748 3.539 1 84.75 93 SER B O 1
ATOM 1609 N N . CYS B 1 94 ? -8.945 3.639 4.555 1 87.75 94 CYS B N 1
ATOM 1610 C CA . CYS B 1 94 ? -8.281 3.459 3.271 1 87.75 94 CYS B CA 1
ATOM 1611 C C . CYS B 1 94 ? -7.039 2.582 3.422 1 87.75 94 CYS B C 1
ATOM 1613 O O . CYS B 1 94 ? -6.188 2.844 4.27 1 87.75 94 CYS B O 1
ATOM 1615 N N . ASN B 1 95 ? -6.984 1.521 2.633 1 90.25 95 ASN B N 1
ATOM 1616 C CA . ASN B 1 95 ? -5.77 0.735 2.457 1 90.25 95 ASN B CA 1
ATOM 1617 C C . ASN B 1 95 ? -5.039 1.111 1.169 1 90.25 95 ASN B C 1
ATOM 1619 O O . ASN B 1 95 ? -5.637 1.106 0.09 1 90.25 95 ASN B O 1
ATOM 1623 N N . VAL B 1 96 ? -3.811 1.438 1.35 1 90.69 96 VAL B N 1
ATOM 1624 C CA . VAL B 1 96 ? -3.033 1.881 0.196 1 90.69 96 VAL B CA 1
ATOM 1625 C C . VAL B 1 96 ? -2.182 0.726 -0.326 1 90.69 96 VAL B C 1
ATOM 1627 O O . VAL B 1 96 ? -1.584 -0.017 0.458 1 90.69 96 VAL B O 1
ATOM 1630 N N . LEU B 1 97 ? -2.199 0.542 -1.653 1 93.5 97 LEU B N 1
ATOM 1631 C CA . LEU B 1 97 ? -1.349 -0.405 -2.365 1 93.5 97 LEU B CA 1
ATOM 1632 C C . LEU B 1 97 ? -0.568 0.292 -3.475 1 93.5 97 LEU B C 1
ATOM 1634 O O . LEU B 1 97 ? -1.126 0.611 -4.527 1 93.5 97 LEU B O 1
ATOM 1638 N N . ALA B 1 98 ? 0.695 0.499 -3.221 1 89.69 98 ALA B N 1
ATOM 1639 C CA . ALA B 1 98 ? 1.533 1.139 -4.23 1 89.69 98 ALA B CA 1
ATOM 1640 C C . ALA B 1 98 ? 1.974 0.135 -5.293 1 89.69 98 ALA B C 1
ATOM 1642 O O . ALA B 1 98 ? 2.65 -0.848 -4.984 1 89.69 98 ALA B O 1
ATOM 1643 N N . GLY B 1 99 ? 1.579 0.355 -6.547 1 90.31 99 GLY B N 1
ATOM 1644 C CA . GLY B 1 99 ? 2.084 -0.411 -7.676 1 90.31 99 GLY B CA 1
ATOM 1645 C C . GLY B 1 99 ? 3.271 0.241 -8.359 1 90.31 99 GLY B C 1
ATOM 1646 O O . GLY B 1 99 ? 3.781 1.261 -7.887 1 90.31 99 GLY B O 1
ATOM 1647 N N . SER B 1 100 ? 3.719 -0.394 -9.43 1 89.06 100 SER B N 1
ATOM 1648 C CA . SER B 1 100 ? 4.84 0.155 -10.188 1 89.06 100 SER B CA 1
ATOM 1649 C C . SER B 1 100 ? 4.41 1.354 -11.023 1 89.06 100 SER B C 1
ATOM 1651 O O . SER B 1 100 ? 5.199 2.275 -11.25 1 89.06 100 SER B O 1
ATOM 1653 N N . ARG B 1 101 ? 3.146 1.329 -11.414 1 87.06 101 ARG B N 1
ATOM 1654 C CA . ARG B 1 101 ? 2.67 2.371 -12.32 1 87.06 101 ARG B CA 1
ATOM 1655 C C . ARG B 1 101 ? 1.754 3.35 -11.594 1 87.06 101 ARG B C 1
ATOM 1657 O O . ARG B 1 101 ? 1.845 4.562 -11.789 1 87.06 101 ARG B O 1
ATOM 1664 N N . HIS B 1 102 ? 0.943 2.789 -10.836 1 87.81 102 HIS B N 1
ATOM 1665 C CA . HIS B 1 102 ? -0.055 3.607 -10.156 1 87.81 102 HIS B CA 1
ATOM 1666 C C . HIS B 1 102 ? -0.136 3.262 -8.672 1 87.81 102 HIS B C 1
ATOM 1668 O O . HIS B 1 102 ? 0.333 2.201 -8.25 1 87.81 102 HIS B O 1
ATOM 1674 N N . ASP B 1 103 ? -0.664 4.238 -7.969 1 88.81 103 ASP B N 1
ATOM 1675 C CA . ASP B 1 103 ? -1.128 3.947 -6.617 1 88.81 103 ASP B CA 1
ATOM 1676 C C . ASP B 1 103 ? -2.582 3.484 -6.621 1 88.81 103 ASP B C 1
ATOM 1678 O O . ASP B 1 103 ? -3.396 3.986 -7.402 1 88.81 103 ASP B O 1
ATOM 1682 N N . HIS B 1 104 ? -2.832 2.557 -5.715 1 93.06 104 HIS B N 1
ATOM 1683 C CA . HIS B 1 104 ? -4.184 2.031 -5.57 1 93.06 104 HIS B CA 1
ATOM 1684 C C . HIS B 1 104 ? -4.684 2.178 -4.137 1 93.06 104 HIS B C 1
ATOM 1686 O O . HIS B 1 104 ? -3.902 2.078 -3.189 1 93.06 104 HIS B O 1
ATOM 1692 N N . LEU B 1 105 ? -5.961 2.438 -4.062 1 93.44 105 LEU B N 1
ATOM 1693 C CA . LEU B 1 105 ? -6.625 2.6 -2.773 1 93.44 105 LEU B CA 1
ATOM 1694 C C . LEU B 1 105 ? -7.801 1.634 -2.641 1 93.44 105 LEU B C 1
ATOM 1696 O O . LEU B 1 105 ? -8.555 1.438 -3.594 1 93.44 105 LEU B O 1
ATOM 1700 N N . LEU B 1 106 ? -7.863 0.991 -1.504 1 95.31 106 LEU B N 1
ATOM 1701 C CA . LEU B 1 106 ? -9.047 0.223 -1.137 1 95.31 106 LEU B CA 1
ATOM 1702 C C . LEU B 1 106 ? -9.875 0.964 -0.091 1 95.31 106 LEU B C 1
ATOM 1704 O O . LEU B 1 106 ? -9.391 1.231 1.012 1 95.31 106 LEU B O 1
ATOM 1708 N N . VAL B 1 107 ? -11.102 1.343 -0.451 1 94.69 107 VAL B N 1
ATOM 1709 C CA . VAL B 1 107 ? -12.023 2.029 0.441 1 94.69 107 VAL B CA 1
ATOM 1710 C C . VAL B 1 107 ? -13.336 1.251 0.523 1 94.69 107 VAL B C 1
ATOM 1712 O O . VAL B 1 107 ? -13.609 0.392 -0.318 1 94.69 107 VAL B O 1
ATOM 1715 N N . PRO B 1 108 ? -14.125 1.529 1.583 1 95.69 108 PRO B N 1
ATOM 1716 C CA . PRO B 1 108 ? -15.406 0.834 1.623 1 95.69 108 PRO B CA 1
ATOM 1717 C C . PRO B 1 108 ? -16.234 1.047 0.356 1 95.69 108 PRO B C 1
ATOM 1719 O O . PRO B 1 108 ? -16.375 2.182 -0.11 1 95.69 108 PRO B O 1
ATOM 1722 N N . TRP B 1 109 ? -16.797 -0.057 -0.178 1 96.94 109 TRP B N 1
ATOM 1723 C CA . TRP B 1 109 ? -17.547 -0.024 -1.422 1 96.94 109 TRP B CA 1
ATOM 1724 C C . TRP B 1 109 ? -18.672 1.005 -1.347 1 96.94 109 TRP B C 1
ATOM 1726 O O . TRP B 1 109 ? -18.891 1.77 -2.291 1 96.94 109 TRP B O 1
ATOM 1736 N N . HIS B 1 110 ? -19.359 1.082 -0.247 1 96.06 110 HIS B N 1
ATOM 1737 C CA . HIS B 1 110 ? -20.516 1.944 -0.112 1 96.06 110 HIS B CA 1
ATOM 1738 C C . HIS B 1 110 ? -20.109 3.41 -0.001 1 96.06 110 HIS B C 1
ATOM 1740 O O . HIS B 1 110 ? -20.953 4.305 -0.116 1 96.06 110 HIS B O 1
ATOM 1746 N N . ARG B 1 111 ? -18.797 3.654 0.199 1 95.38 111 ARG B N 1
ATOM 1747 C CA . ARG B 1 111 ? -18.312 5.023 0.31 1 95.38 111 ARG B CA 1
ATOM 1748 C C . ARG B 1 111 ? -17.453 5.402 -0.899 1 95.38 111 ARG B C 1
ATOM 1750 O O . ARG B 1 111 ? -16.75 6.41 -0.875 1 95.38 111 ARG B O 1
ATOM 1757 N N . ARG B 1 112 ? -17.469 4.691 -1.945 1 96.06 112 ARG B N 1
ATOM 1758 C CA . ARG B 1 112 ? -16.594 4.871 -3.094 1 96.06 112 ARG B CA 1
ATOM 1759 C C . ARG B 1 112 ? -16.828 6.227 -3.758 1 96.06 112 ARG B C 1
ATOM 1761 O O . ARG B 1 112 ? -15.875 6.887 -4.188 1 96.06 112 ARG B O 1
ATOM 1768 N N . ASP B 1 113 ? -18.109 6.668 -3.814 1 94.88 113 ASP B N 1
ATOM 1769 C CA . ASP B 1 113 ? -18.406 7.953 -4.438 1 94.88 113 ASP B CA 1
ATOM 1770 C C . ASP B 1 113 ? -17.875 9.109 -3.598 1 94.88 113 ASP B C 1
ATOM 1772 O O . ASP B 1 113 ? -17.344 10.078 -4.137 1 94.88 113 ASP B O 1
ATOM 1776 N N . ASP B 1 114 ? -18.031 8.977 -2.336 1 93.88 114 ASP B N 1
ATOM 1777 C CA . ASP B 1 114 ? -17.484 9.977 -1.425 1 93.88 114 ASP B CA 1
ATOM 1778 C C . ASP B 1 114 ? -15.961 10.07 -1.56 1 93.88 114 ASP B C 1
ATOM 1780 O O . ASP B 1 114 ? -15.398 11.164 -1.539 1 93.88 114 ASP B O 1
ATOM 1784 N N . ALA B 1 115 ? -15.367 8.883 -1.615 1 93.06 115 ALA B N 1
ATOM 1785 C CA . ALA B 1 115 ? -13.906 8.828 -1.737 1 93.06 115 ALA B CA 1
ATOM 1786 C C . ALA B 1 115 ? -13.445 9.508 -3.021 1 93.06 115 ALA B C 1
ATOM 1788 O O . ALA B 1 115 ? -12.516 10.32 -3.002 1 93.06 115 ALA B O 1
ATOM 1789 N N . VAL B 1 116 ? -14.102 9.266 -4.133 1 92.56 116 VAL B N 1
ATOM 1790 C CA . VAL B 1 116 ? -13.742 9.844 -5.422 1 92.56 116 VAL B CA 1
ATOM 1791 C C . VAL B 1 116 ? -13.922 11.359 -5.367 1 92.56 116 VAL B C 1
ATOM 1793 O O . VAL B 1 116 ? -13.078 12.109 -5.875 1 92.56 116 VAL B O 1
ATOM 1796 N N . ALA B 1 117 ? -14.953 11.75 -4.758 1 90.19 117 ALA B N 1
ATOM 1797 C CA . ALA B 1 117 ? -15.203 13.18 -4.621 1 90.19 117 ALA B CA 1
ATOM 1798 C C . ALA B 1 117 ? -14.094 13.859 -3.822 1 90.19 117 ALA B C 1
ATOM 1800 O O . ALA B 1 117 ? -13.617 14.93 -4.199 1 90.19 117 ALA B O 1
ATOM 1801 N N . ALA B 1 118 ? -13.695 13.195 -2.787 1 87.5 118 ALA B N 1
ATOM 1802 C CA . ALA B 1 118 ? -12.641 13.734 -1.933 1 87.5 118 ALA B CA 1
ATOM 1803 C C . ALA B 1 118 ? -11.312 13.82 -2.686 1 87.5 118 ALA B C 1
ATOM 1805 O O . ALA B 1 118 ? -10.578 14.805 -2.557 1 87.5 118 ALA B O 1
ATOM 1806 N N . LEU B 1 119 ? -11.031 12.797 -3.48 1 88 119 LEU B N 1
ATOM 1807 C CA . LEU B 1 119 ? -9.75 12.695 -4.18 1 88 119 LEU B CA 1
ATOM 1808 C C . LEU B 1 119 ? -9.727 13.609 -5.402 1 88 119 LEU B C 1
ATOM 1810 O O . LEU B 1 119 ? -8.656 13.953 -5.898 1 88 119 LEU B O 1
ATOM 1814 N N . SER B 1 120 ? -10.844 13.883 -5.902 1 81.81 120 SER B N 1
ATOM 1815 C CA . SER B 1 120 ? -10.938 14.75 -7.066 1 81.81 120 SER B CA 1
ATOM 1816 C C . SER B 1 120 ? -10.945 16.219 -6.66 1 81.81 120 SER B C 1
ATOM 1818 O O . SER B 1 120 ? -10.977 17.109 -7.516 1 81.81 120 SER B O 1
ATOM 1820 N N . GLY B 1 121 ? -10.492 16.484 -5.324 1 67.44 121 GLY B N 1
ATOM 1821 C CA . GLY B 1 121 ? -10.5 17.875 -4.895 1 67.44 121 GLY B CA 1
ATOM 1822 C C . GLY B 1 121 ? -11.898 18.422 -4.676 1 67.44 121 GLY B C 1
ATOM 1823 O O . GLY B 1 121 ? -12.07 19.625 -4.469 1 67.44 121 GLY B O 1
ATOM 1824 N N . LEU B 1 122 ? -12.945 17.672 -5.039 1 48.94 122 LEU B N 1
ATOM 1825 C CA . LEU B 1 122 ? -14.273 18.266 -4.926 1 48.94 122 LEU B CA 1
ATOM 1826 C C . LEU B 1 122 ? -14.719 18.328 -3.469 1 48.94 122 LEU B C 1
ATOM 1828 O O . LEU B 1 122 ? -15.812 18.812 -3.17 1 48.94 122 LEU B O 1
ATOM 1832 N N . ALA B 1 123 ? -14.062 17.766 -2.514 1 41.31 123 ALA B N 1
ATOM 1833 C CA . ALA B 1 123 ? -14.742 17.984 -1.243 1 41.31 123 ALA B CA 1
ATOM 1834 C C . ALA B 1 123 ? -14.961 19.469 -0.988 1 41.31 123 ALA B C 1
ATOM 1836 O O . ALA B 1 123 ? -14.008 20.25 -0.99 1 41.31 123 ALA B O 1
ATOM 1837 N N . HIS B 1 124 ? -16.062 20.078 -1.459 1 37.25 124 HIS B N 1
ATOM 1838 C CA . HIS B 1 124 ? -16.594 21.344 -0.98 1 37.25 124 HIS B CA 1
ATOM 1839 C C . HIS B 1 124 ? -16.469 21.453 0.535 1 37.25 124 HIS B C 1
ATOM 1841 O O . HIS B 1 124 ? -16.562 20.453 1.247 1 37.25 124 HIS B O 1
#

InterPro domains:
  IPR018717 Domain of unknown function DUF2241 [PF10000] (3-63)
  IPR027795 CASTOR, ACT domain [PF13840] (65-120)
  IPR045865 ACT-like domain [SSF55021] (2-59)
  IPR045865 ACT-like domain [SSF55021] (64-122)